Protein AF-A0A2E8YR93-F1 (afdb_monomer_lite)

Sequence (267 aa):
MVFELSHNPTTDDYVQRFQLENKVAQGRLVRLGDTINKILKTRDYPHEVAVLLGEIQVIAGLMAGVLKFKGVLSIQIKGDGAIKMLMVDVTNEGAMRGLAKFDLEKLEELSKKLSIGPQNSVPRFLGNGYFVLTVDQGQGSDPYQGVIELEGATLSECAQKYLSQSAQIDAMLKVAVSKTQGKDGSNWRGGGLMLQKLAPTGLQRMSGEQRELESEDCWRRAIIFLGSCTNEELLDSDLHPHLLLYRLFSEDGVRVFNFSSLFMKCR

Structure (mmCIF, N/CA/C/O backbone):
data_AF-A0A2E8YR93-F1
#
_entry.id   AF-A0A2E8YR93-F1
#
loop_
_atom_site.group_PDB
_atom_site.id
_atom_site.type_symbol
_atom_site.label_atom_id
_atom_site.label_alt_id
_atom_site.label_comp_id
_atom_site.label_asym_id
_atom_site.label_entity_id
_atom_site.label_seq_id
_atom_site.pdbx_PDB_ins_code
_atom_site.Cartn_x
_atom_site.Cartn_y
_atom_site.Cartn_z
_atom_site.occupancy
_atom_site.B_iso_or_equiv
_atom_site.auth_seq_id
_atom_site.auth_comp_id
_atom_site.auth_asym_id
_atom_site.auth_atom_id
_atom_site.pdbx_PDB_model_num
ATOM 1 N N . MET A 1 1 ? 0.908 -13.227 -30.134 1.00 33.22 1 MET A N 1
ATOM 2 C CA . MET A 1 1 ? 1.197 -14.327 -29.192 1.00 33.22 1 MET A CA 1
ATOM 3 C C . MET A 1 1 ? -0.135 -14.699 -28.565 1.00 33.22 1 MET A C 1
ATOM 5 O O . MET A 1 1 ? -0.830 -13.803 -28.106 1.00 33.22 1 MET A O 1
ATOM 9 N N . VAL A 1 2 ? -0.564 -15.947 -28.731 1.00 29.66 2 VAL A N 1
ATOM 10 C CA . VAL A 1 2 ? -1.916 -16.423 -28.402 1.00 29.66 2 VAL A CA 1
ATOM 11 C C . VAL A 1 2 ? -2.047 -16.510 -26.879 1.00 29.66 2 VAL A C 1
ATOM 13 O O . VAL A 1 2 ? -1.218 -17.144 -26.236 1.00 29.66 2 VAL A O 1
ATOM 16 N N . PHE A 1 3 ? -3.041 -15.829 -26.305 1.00 37.25 3 PHE A N 1
ATOM 17 C CA . PHE A 1 3 ? -3.363 -15.921 -24.881 1.00 37.25 3 PHE A CA 1
ATOM 18 C C . PHE A 1 3 ? -4.073 -17.259 -24.621 1.00 37.25 3 PHE A C 1
ATOM 20 O O . PHE A 1 3 ? -5.276 -17.370 -24.841 1.00 37.25 3 PHE A O 1
ATOM 27 N N . GLU A 1 4 ? -3.347 -18.282 -24.167 1.00 30.41 4 GLU A N 1
ATOM 28 C CA . GLU A 1 4 ? -3.969 -19.452 -23.536 1.00 30.41 4 GLU A CA 1
ATOM 29 C C . GLU A 1 4 ? -4.446 -19.058 -22.131 1.00 30.41 4 GLU A C 1
ATOM 31 O O . GLU A 1 4 ? -3.671 -18.932 -21.185 1.00 30.41 4 GLU A O 1
ATOM 36 N N . LEU A 1 5 ? -5.751 -18.817 -22.005 1.00 41.38 5 LEU A N 1
ATOM 37 C CA . LEU A 1 5 ? -6.445 -18.622 -20.733 1.00 41.38 5 LEU A CA 1
ATOM 38 C C . LEU A 1 5 ? -6.684 -19.992 -20.076 1.00 41.38 5 LEU A C 1
ATOM 40 O O . LEU A 1 5 ? -7.795 -20.512 -20.102 1.00 41.38 5 LEU A O 1
ATOM 44 N N . SER A 1 6 ? -5.641 -20.610 -19.516 1.00 33.00 6 SER A N 1
ATOM 45 C CA . SER A 1 6 ? -5.743 -21.920 -18.854 1.00 33.00 6 SER A CA 1
ATOM 46 C C . SER A 1 6 ? -5.407 -21.866 -17.361 1.00 33.00 6 SER A C 1
ATOM 48 O O . SER A 1 6 ? -4.408 -22.427 -16.921 1.00 33.00 6 SER A O 1
ATOM 50 N N . HIS A 1 7 ? -6.248 -21.202 -16.574 1.00 36.59 7 HIS A N 1
ATOM 51 C CA . HIS A 1 7 ? -6.586 -21.541 -15.182 1.00 36.59 7 HIS A CA 1
ATOM 52 C C . HIS A 1 7 ? -7.499 -20.438 -14.672 1.00 36.59 7 HIS A C 1
ATOM 54 O O . HIS A 1 7 ? -7.162 -19.273 -14.838 1.00 36.59 7 HIS A O 1
ATOM 60 N N . ASN A 1 8 ? -8.634 -20.791 -14.071 1.00 43.41 8 ASN A N 1
ATOM 61 C CA . ASN A 1 8 ? -9.512 -19.836 -13.401 1.00 43.41 8 ASN A CA 1
ATOM 62 C C . ASN A 1 8 ? -8.715 -19.198 -12.245 1.00 43.41 8 ASN A C 1
ATOM 64 O O . ASN A 1 8 ? -8.502 -19.885 -11.240 1.00 43.41 8 ASN A O 1
ATOM 68 N N . PRO A 1 9 ? -8.182 -17.968 -12.374 1.00 47.66 9 PRO A N 1
ATOM 69 C CA . PRO A 1 9 ? -7.426 -17.379 -11.291 1.00 47.66 9 PRO A CA 1
ATOM 70 C C . PRO A 1 9 ? -8.438 -16.919 -10.248 1.00 47.66 9 PRO A C 1
ATOM 72 O O . PRO A 1 9 ? -9.513 -16.420 -10.580 1.00 47.66 9 PRO A O 1
ATOM 75 N N . THR A 1 10 ? -8.098 -17.072 -8.976 1.00 56.31 10 THR A N 1
ATOM 76 C CA . THR A 1 10 ? -8.741 -16.302 -7.914 1.00 56.31 10 THR A CA 1
ATOM 77 C C . THR A 1 10 ? -8.817 -14.838 -8.361 1.00 56.31 10 THR A C 1
ATOM 79 O O . THR A 1 10 ? -7.786 -14.213 -8.609 1.00 56.31 10 THR A O 1
ATOM 82 N N . THR A 1 11 ? -10.031 -14.302 -8.517 1.00 73.94 11 THR A N 1
ATOM 83 C CA . THR A 1 11 ? -10.273 -12.908 -8.942 1.00 73.94 11 THR A CA 1
ATOM 84 C C . THR A 1 11 ? -9.828 -11.892 -7.892 1.00 73.94 11 THR A C 1
ATOM 86 O O . THR A 1 11 ? -9.802 -10.695 -8.161 1.00 73.94 11 THR A O 1
ATOM 89 N N . ASP A 1 12 ? -9.446 -12.380 -6.713 1.00 89.19 12 ASP A N 1
ATOM 90 C CA . ASP A 1 12 ? -9.054 -11.622 -5.539 1.00 89.19 12 ASP A CA 1
ATOM 91 C C . ASP A 1 12 ? -7.951 -12.318 -4.753 1.00 89.19 12 ASP A C 1
ATOM 93 O O . ASP A 1 12 ? -7.596 -13.466 -5.018 1.00 89.19 12 ASP A O 1
ATOM 97 N N . ASP A 1 13 ? -7.449 -11.600 -3.754 1.00 94.75 13 ASP A N 1
ATOM 98 C CA . ASP A 1 13 ? -6.473 -12.060 -2.777 1.00 94.75 13 ASP A CA 1
ATOM 99 C C . ASP A 1 13 ? -5.156 -12.499 -3.429 1.00 94.75 13 ASP A C 1
ATOM 101 O O . ASP A 1 13 ? -4.629 -13.594 -3.214 1.00 94.75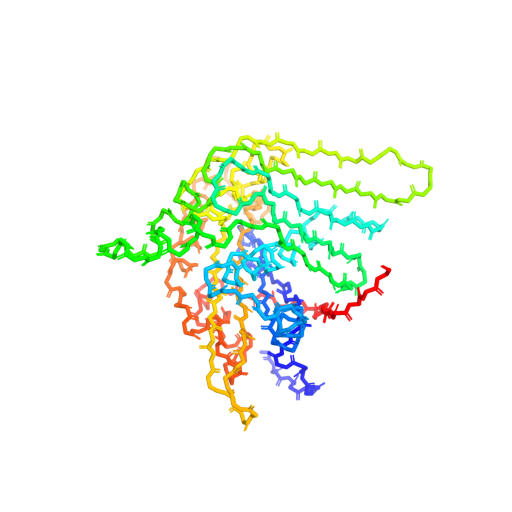 13 ASP A O 1
ATOM 105 N N . TYR A 1 14 ? -4.607 -11.600 -4.248 1.00 94.75 14 TYR A N 1
ATOM 106 C CA . TYR A 1 14 ? -3.359 -11.831 -4.962 1.00 94.75 14 TYR A CA 1
ATOM 107 C C . TYR A 1 14 ? -2.476 -10.587 -5.074 1.00 94.75 14 TYR A C 1
ATOM 109 O O . TYR A 1 14 ? -2.924 -9.442 -4.982 1.00 94.75 14 TYR A O 1
ATOM 117 N N . VAL A 1 15 ? -1.207 -10.845 -5.392 1.00 95.00 15 VAL A N 1
ATOM 118 C CA . VAL A 1 15 ? -0.253 -9.893 -5.966 1.00 95.00 15 VAL A CA 1
ATOM 119 C C . VAL A 1 15 ? 0.104 -10.347 -7.384 1.00 95.00 15 VAL A C 1
ATOM 121 O O . VAL A 1 15 ? 0.658 -11.428 -7.581 1.00 95.00 15 VAL A O 1
ATOM 124 N N . GLN A 1 16 ? -0.168 -9.506 -8.376 1.00 95.12 16 GLN A N 1
ATOM 125 C CA . GLN A 1 16 ? 0.191 -9.691 -9.778 1.00 95.12 16 GLN A CA 1
ATOM 126 C C . GLN A 1 16 ? 1.390 -8.802 -10.104 1.00 95.12 16 GLN A C 1
ATOM 128 O O . GLN A 1 16 ? 1.283 -7.575 -10.149 1.00 95.12 16 GLN A O 1
ATOM 133 N N . ARG A 1 17 ? 2.548 -9.416 -10.350 1.00 95.50 17 ARG A N 1
ATOM 134 C CA . ARG A 1 17 ? 3.742 -8.696 -10.813 1.00 95.50 17 ARG A CA 1
ATOM 135 C C . ARG A 1 17 ? 3.657 -8.446 -12.311 1.00 95.50 17 ARG A C 1
ATOM 137 O O . ARG A 1 17 ? 3.223 -9.323 -13.058 1.00 95.50 17 ARG A O 1
ATOM 144 N N . PHE A 1 18 ? 4.125 -7.291 -12.754 1.00 95.69 18 PHE A N 1
ATOM 145 C CA . PHE A 1 18 ? 4.265 -6.987 -14.171 1.00 95.69 18 PHE A CA 1
ATOM 146 C C . PHE A 1 18 ? 5.481 -6.100 -14.429 1.00 95.69 18 PHE A C 1
ATOM 148 O O . PHE A 1 18 ? 6.070 -5.538 -13.506 1.00 95.69 18 PHE A O 1
ATOM 155 N N . GLN A 1 19 ? 5.874 -5.987 -15.689 1.00 95.19 19 GLN A N 1
ATOM 156 C CA . GLN A 1 19 ? 6.960 -5.126 -16.131 1.00 95.19 19 GLN A CA 1
ATOM 157 C C . GLN A 1 19 ? 6.598 -4.490 -17.471 1.00 95.19 19 GLN A C 1
ATOM 159 O O . GLN A 1 19 ? 6.008 -5.152 -18.324 1.00 95.19 19 GLN A O 1
ATOM 164 N N . LEU A 1 20 ? 6.958 -3.219 -17.647 1.00 93.88 20 LEU A N 1
ATOM 165 C CA . LEU A 1 20 ? 6.804 -2.529 -18.925 1.00 93.88 20 LEU A CA 1
ATOM 166 C C . LEU A 1 20 ? 7.892 -2.997 -19.902 1.00 93.88 20 LEU A C 1
ATOM 168 O O . LEU A 1 20 ? 9.054 -3.155 -19.511 1.00 93.88 20 LEU A O 1
ATOM 172 N N . GLU A 1 21 ? 7.539 -3.235 -21.166 1.00 91.00 21 GLU A N 1
ATOM 173 C CA . GLU A 1 21 ? 8.484 -3.781 -22.159 1.00 91.00 21 GLU A CA 1
ATOM 174 C C . GLU A 1 21 ? 9.622 -2.798 -22.486 1.00 91.00 21 GLU A C 1
ATOM 176 O O . GLU A 1 21 ? 10.756 -3.221 -22.722 1.00 91.00 21 GLU A O 1
ATOM 181 N N . ASN A 1 22 ? 9.374 -1.489 -22.369 1.00 87.38 22 ASN A N 1
ATOM 182 C CA . ASN A 1 22 ? 10.402 -0.442 -22.445 1.00 87.38 22 ASN A CA 1
ATOM 183 C C . ASN A 1 22 ? 11.437 -0.491 -21.289 1.00 87.38 22 ASN A C 1
ATOM 185 O O . ASN A 1 22 ? 12.444 0.214 -21.327 1.00 87.38 22 ASN A O 1
ATOM 189 N N . LYS A 1 23 ? 11.219 -1.344 -20.274 1.00 87.69 23 LYS A N 1
ATOM 190 C CA . LYS A 1 23 ? 12.055 -1.533 -19.073 1.00 87.69 23 LYS A CA 1
ATOM 191 C C . LYS A 1 23 ? 12.256 -0.276 -18.225 1.00 87.69 23 LYS A C 1
ATOM 193 O O . LYS A 1 23 ? 13.192 -0.241 -17.431 1.00 87.69 23 LYS A O 1
ATOM 198 N N . VAL A 1 24 ? 11.378 0.719 -18.348 1.00 90.69 24 VAL A N 1
ATOM 199 C CA . VAL A 1 24 ? 11.436 1.928 -17.516 1.00 90.69 24 VAL A CA 1
ATOM 200 C C . VAL A 1 24 ? 10.901 1.681 -16.107 1.00 90.69 24 VAL A C 1
ATOM 202 O O . VAL A 1 24 ? 11.348 2.302 -15.146 1.00 90.69 24 VAL A O 1
ATOM 205 N N . ALA A 1 25 ? 9.953 0.751 -15.972 1.00 93.75 25 ALA A N 1
ATOM 206 C CA . ALA A 1 25 ? 9.322 0.443 -14.701 1.00 93.75 25 ALA A CA 1
ATOM 207 C C . ALA A 1 25 ? 8.941 -1.034 -14.584 1.00 93.75 25 ALA A C 1
ATOM 209 O O . ALA A 1 25 ? 8.592 -1.707 -15.560 1.00 93.75 25 ALA A O 1
ATOM 210 N N . GLN A 1 26 ? 8.945 -1.513 -13.345 1.00 94.94 26 GLN A N 1
ATOM 211 C CA . GLN A 1 26 ? 8.238 -2.723 -12.944 1.00 94.94 26 GLN A CA 1
ATOM 212 C C . GLN A 1 26 ? 7.083 -2.347 -12.026 1.00 94.94 26 GLN A C 1
ATOM 214 O O . GLN A 1 26 ? 7.159 -1.356 -11.305 1.00 94.94 26 GLN A O 1
ATOM 219 N N . GLY A 1 27 ? 6.026 -3.144 -12.015 1.00 95.62 27 GLY A N 1
ATOM 220 C CA . GLY A 1 27 ? 4.847 -2.842 -11.227 1.00 95.62 27 GLY A CA 1
ATOM 221 C C . GLY A 1 27 ? 4.230 -4.046 -10.542 1.00 95.62 27 GLY A C 1
ATOM 222 O O . GLY A 1 27 ? 4.597 -5.206 -10.764 1.00 95.62 27 GLY A O 1
ATOM 223 N N . ARG A 1 28 ? 3.308 -3.742 -9.632 1.00 96.12 28 ARG A N 1
ATOM 224 C CA . ARG A 1 28 ? 2.548 -4.723 -8.857 1.00 96.12 28 ARG A CA 1
ATOM 225 C C . ARG A 1 28 ? 1.106 -4.261 -8.753 1.00 96.12 28 ARG A C 1
ATOM 227 O O . ARG A 1 28 ? 0.864 -3.112 -8.402 1.00 96.12 28 ARG A O 1
ATOM 234 N N . LEU A 1 29 ? 0.181 -5.164 -9.045 1.00 96.81 29 LEU A N 1
ATOM 235 C CA . LEU A 1 29 ? -1.248 -4.999 -8.814 1.00 96.81 29 LEU A CA 1
ATOM 236 C C . LEU A 1 29 ? -1.654 -5.925 -7.668 1.00 96.81 29 LEU A C 1
ATOM 238 O O . LEU A 1 29 ? -1.385 -7.122 -7.720 1.00 96.81 29 LEU A O 1
ATOM 242 N N . VAL A 1 30 ? -2.297 -5.376 -6.650 1.00 96.50 30 VAL A N 1
ATOM 243 C CA . VAL A 1 30 ? -2.886 -6.114 -5.537 1.00 96.50 30 VAL A CA 1
ATOM 244 C C . VAL A 1 30 ? -4.391 -5.974 -5.615 1.00 96.50 30 VAL A C 1
ATOM 246 O O . VAL A 1 30 ? -4.897 -4.865 -5.784 1.00 96.50 30 VAL A O 1
ATOM 249 N N . ARG A 1 31 ? -5.097 -7.090 -5.452 1.00 96.00 31 ARG A N 1
ATOM 250 C CA . ARG A 1 31 ? -6.525 -7.084 -5.142 1.00 96.00 31 ARG A CA 1
ATOM 251 C C . ARG A 1 31 ? -6.783 -7.963 -3.939 1.00 96.00 31 ARG A C 1
ATOM 253 O O . ARG A 1 31 ? -6.259 -9.069 -3.859 1.00 96.00 31 ARG A O 1
ATOM 260 N N . LEU A 1 32 ? -7.562 -7.437 -3.008 1.00 96.00 32 LEU A N 1
ATOM 261 C CA . LEU A 1 32 ? -8.001 -8.089 -1.789 1.00 96.00 32 LEU A CA 1
ATOM 262 C C . LEU A 1 32 ? -9.531 -8.086 -1.768 1.00 96.00 32 LEU A C 1
ATOM 264 O O . LEU A 1 32 ? -10.158 -7.028 -1.866 1.00 96.00 32 LEU A O 1
ATOM 268 N N . GLY A 1 33 ? -10.113 -9.264 -1.582 1.00 94.56 33 GLY A N 1
ATOM 269 C CA . GLY A 1 33 ? -11.546 -9.485 -1.431 1.00 94.56 33 GLY A CA 1
ATOM 270 C C . GLY A 1 33 ? -11.829 -10.151 -0.091 1.00 94.56 33 GLY A C 1
ATOM 271 O O . GLY A 1 33 ? -12.011 -9.485 0.929 1.00 94.56 33 GLY A O 1
ATOM 272 N N . ASP A 1 34 ? -11.831 -11.480 -0.068 1.00 93.12 34 ASP A N 1
ATOM 273 C CA . ASP A 1 34 ? -12.150 -12.260 1.129 1.00 93.12 34 ASP A CA 1
ATOM 274 C C . ASP A 1 34 ? -11.200 -11.980 2.294 1.00 93.12 34 ASP A C 1
ATOM 276 O O . ASP A 1 34 ? -11.636 -11.891 3.445 1.00 93.12 34 ASP A O 1
ATOM 280 N N . THR A 1 35 ? -9.908 -11.827 2.013 1.00 94.75 35 THR A N 1
ATOM 281 C CA . THR A 1 35 ? -8.876 -11.618 3.033 1.00 94.75 35 THR A CA 1
ATOM 282 C C . THR A 1 35 ? -9.086 -10.314 3.791 1.00 94.75 35 THR A C 1
ATOM 284 O O . THR A 1 35 ? -9.196 -10.330 5.021 1.00 94.75 35 THR A O 1
ATOM 287 N N . ILE A 1 36 ? -9.217 -9.196 3.072 1.00 95.25 36 ILE A N 1
ATOM 288 C CA . ILE A 1 36 ? -9.473 -7.887 3.685 1.00 95.25 36 ILE A CA 1
ATOM 289 C C . ILE A 1 36 ? -10.839 -7.867 4.378 1.00 95.25 36 ILE A C 1
ATOM 291 O O . ILE A 1 36 ? -10.954 -7.376 5.501 1.00 95.25 36 ILE A O 1
ATOM 295 N N . ASN A 1 37 ? -11.864 -8.471 3.771 1.00 94.62 37 ASN A N 1
ATOM 296 C CA . ASN A 1 37 ? -13.204 -8.526 4.344 1.00 94.62 37 ASN A CA 1
ATOM 297 C C . ASN A 1 37 ? -13.231 -9.279 5.679 1.00 94.62 37 ASN A C 1
ATOM 299 O O . ASN A 1 37 ? -13.791 -8.772 6.651 1.00 94.62 37 ASN A O 1
ATOM 303 N N . LYS A 1 38 ? -12.578 -10.445 5.767 1.00 93.56 38 LYS A N 1
ATOM 304 C CA . LYS A 1 38 ? -12.472 -11.228 7.011 1.00 93.56 38 LYS A CA 1
ATOM 305 C C . LYS A 1 38 ? -11.729 -10.454 8.099 1.00 93.56 38 LYS A C 1
ATOM 307 O O . LYS A 1 38 ? -12.212 -10.386 9.231 1.00 93.56 38 LYS A O 1
ATOM 312 N N . ILE A 1 39 ? -10.595 -9.829 7.768 1.00 94.00 39 ILE A N 1
ATOM 313 C CA . ILE A 1 39 ? -9.800 -9.045 8.729 1.00 94.00 39 ILE A CA 1
ATOM 314 C C . ILE A 1 39 ? -10.622 -7.873 9.282 1.00 94.00 39 ILE A C 1
ATOM 316 O O . ILE A 1 39 ? -10.682 -7.685 10.498 1.00 94.00 39 ILE A O 1
ATOM 320 N N . LEU A 1 40 ? -11.308 -7.123 8.415 1.00 93.75 40 LEU A N 1
ATOM 321 C CA . LEU A 1 40 ? -12.081 -5.948 8.822 1.00 93.75 40 LEU A CA 1
ATOM 322 C C . LEU A 1 40 ? -13.384 -6.305 9.561 1.00 93.75 40 LEU A C 1
ATOM 324 O O . LEU A 1 40 ? -13.747 -5.611 10.511 1.00 93.75 40 LEU A O 1
ATOM 328 N N . LYS A 1 41 ? -14.067 -7.397 9.182 1.00 90.56 41 LYS A N 1
ATOM 329 C CA . LYS A 1 41 ? -15.307 -7.850 9.844 1.00 90.56 41 LYS A CA 1
ATOM 330 C C . LYS A 1 41 ? -15.072 -8.505 11.206 1.00 90.56 41 LYS A C 1
ATOM 332 O O . LYS A 1 41 ? -15.986 -8.518 12.020 1.00 90.56 41 LYS A O 1
ATOM 337 N N . THR A 1 42 ? -13.862 -8.993 11.498 1.00 87.50 42 THR A N 1
ATOM 338 C CA . THR A 1 42 ? -13.559 -9.679 12.774 1.00 87.50 42 THR A CA 1
ATOM 339 C C . THR A 1 42 ? -13.848 -8.813 14.010 1.00 87.50 42 THR A C 1
ATOM 341 O O . THR A 1 42 ? -14.180 -9.347 15.064 1.00 87.50 42 THR A O 1
ATOM 344 N N . ARG A 1 43 ? -13.723 -7.482 13.906 1.00 85.25 43 ARG A N 1
ATOM 345 C CA . ARG A 1 43 ? -13.964 -6.544 15.021 1.00 85.25 43 ARG A CA 1
ATOM 346 C C . ARG A 1 43 ? -15.007 -5.465 14.724 1.00 85.25 43 ARG A C 1
ATOM 348 O O . ARG A 1 43 ? -15.116 -4.534 15.510 1.00 85.25 43 ARG A O 1
ATOM 355 N N . ASP A 1 44 ? -15.711 -5.587 13.598 1.00 86.44 44 ASP A N 1
ATOM 356 C CA . ASP A 1 44 ? -16.698 -4.617 13.103 1.00 86.44 44 ASP A CA 1
ATOM 357 C C . ASP A 1 44 ? -16.239 -3.153 13.238 1.00 86.44 44 ASP A C 1
ATOM 359 O O . ASP A 1 44 ? -16.812 -2.334 13.955 1.00 86.44 44 ASP A O 1
ATOM 363 N N . TYR A 1 45 ? -15.111 -2.840 12.595 1.00 91.69 45 TYR A N 1
ATOM 364 C CA . TYR A 1 45 ? -14.506 -1.515 12.691 1.00 91.69 45 TYR A CA 1
ATOM 365 C C . TYR A 1 45 ? -15.428 -0.413 12.134 1.00 91.69 45 TYR A C 1
ATOM 367 O O . TYR A 1 45 ? -16.027 -0.603 11.068 1.00 91.69 45 TYR A O 1
ATOM 375 N N . PRO A 1 46 ? -15.464 0.781 12.767 1.00 92.69 46 PRO A N 1
ATOM 376 C CA . PRO A 1 46 ? -16.081 1.958 12.166 1.00 92.69 46 PRO A CA 1
ATOM 377 C C . PRO A 1 46 ? -15.503 2.237 10.777 1.00 92.69 46 PRO A C 1
ATOM 379 O O . PRO A 1 46 ? -14.327 1.961 10.525 1.00 92.69 46 PRO A O 1
ATOM 382 N N . HIS A 1 47 ? -16.317 2.822 9.897 1.00 91.25 47 HIS A N 1
ATOM 383 C CA . HIS A 1 47 ? -15.995 3.004 8.478 1.00 91.25 47 HIS A CA 1
ATOM 384 C C . HIS A 1 47 ? -14.585 3.571 8.238 1.00 91.25 47 HIS A C 1
ATOM 386 O O . HIS A 1 47 ? -13.790 2.951 7.539 1.00 91.25 47 HIS A O 1
ATOM 392 N N . GLU A 1 48 ? -14.242 4.684 8.888 1.00 91.38 48 GLU A N 1
ATOM 393 C CA . GLU A 1 48 ? -12.952 5.367 8.704 1.00 91.38 48 GLU A CA 1
ATOM 394 C C . GLU A 1 48 ? -11.753 4.513 9.141 1.00 91.38 48 GLU A C 1
ATOM 396 O O . GLU A 1 48 ? -10.711 4.488 8.486 1.00 91.38 48 GLU A O 1
ATOM 401 N N . VAL A 1 49 ? -11.910 3.752 10.229 1.00 94.44 49 VAL A N 1
ATOM 402 C CA . VAL A 1 49 ? -10.871 2.836 10.719 1.00 94.44 49 VAL A CA 1
ATOM 403 C C . VAL A 1 49 ? -10.699 1.671 9.751 1.00 94.44 49 VAL A C 1
ATOM 405 O O . VAL A 1 49 ? -9.573 1.266 9.468 1.00 94.44 49 VAL A O 1
ATOM 408 N N . ALA A 1 50 ? -11.807 1.140 9.233 1.00 95.25 50 ALA A N 1
ATOM 409 C CA . ALA A 1 50 ? -11.799 0.026 8.299 1.00 95.25 50 ALA A CA 1
ATOM 410 C C . ALA A 1 50 ? -11.154 0.400 6.955 1.00 95.25 50 ALA A C 1
ATOM 412 O O . ALA A 1 50 ? -10.353 -0.380 6.440 1.00 95.25 50 ALA A O 1
ATOM 413 N N . VAL A 1 51 ? -11.441 1.598 6.431 1.00 94.75 51 VAL A N 1
ATOM 414 C CA . VAL A 1 51 ? -10.803 2.127 5.215 1.00 94.75 51 VAL A CA 1
ATOM 415 C C . VAL A 1 51 ? -9.292 2.221 5.411 1.00 94.75 51 VAL A C 1
ATOM 417 O O . VAL A 1 51 ? -8.551 1.585 4.667 1.00 94.75 51 VAL A O 1
ATOM 420 N N . LEU A 1 52 ? -8.822 2.916 6.453 1.00 95.69 52 LEU A N 1
ATOM 421 C CA . LEU A 1 52 ? -7.385 3.123 6.677 1.00 95.69 52 LEU A CA 1
ATOM 422 C C . LEU A 1 52 ? -6.638 1.819 6.995 1.00 95.69 52 LEU A C 1
ATOM 424 O O . LEU A 1 52 ? -5.537 1.589 6.494 1.00 95.69 52 LEU A O 1
ATOM 428 N N . LEU A 1 53 ? -7.233 0.921 7.788 1.00 97.06 53 LEU A N 1
ATOM 429 C CA . LEU A 1 53 ? -6.654 -0.403 8.032 1.00 97.06 53 LEU A CA 1
ATOM 430 C C . LEU A 1 53 ? -6.617 -1.245 6.748 1.00 97.06 53 LEU A C 1
ATOM 432 O O . LEU A 1 53 ? -5.686 -2.022 6.540 1.00 97.06 53 LEU A O 1
ATOM 436 N N . GLY A 1 54 ? -7.621 -1.111 5.884 1.00 96.94 54 GLY A N 1
ATOM 437 C CA . GLY A 1 54 ? -7.634 -1.728 4.567 1.00 96.94 54 GLY A CA 1
ATOM 438 C C . GLY A 1 54 ? -6.539 -1.183 3.652 1.00 96.94 54 GLY A C 1
ATOM 439 O O . GLY A 1 54 ? -5.860 -1.961 2.986 1.00 96.94 54 GLY A O 1
ATOM 440 N N . GLU A 1 55 ? -6.333 0.137 3.637 1.00 97.25 55 GLU A N 1
ATOM 441 C CA . GLU A 1 55 ? -5.306 0.775 2.810 1.00 97.25 55 GLU A CA 1
ATOM 442 C C . GLU A 1 55 ? -3.917 0.261 3.194 1.00 97.25 55 GLU A C 1
ATOM 444 O O . GLU A 1 55 ? -3.145 -0.131 2.320 1.00 97.25 55 GLU A O 1
ATOM 449 N N . ILE A 1 56 ? -3.624 0.151 4.497 1.00 97.56 56 ILE A N 1
ATOM 450 C CA . ILE A 1 56 ? -2.361 -0.440 4.963 1.00 97.56 56 ILE A CA 1
ATOM 451 C C . ILE A 1 56 ? -2.233 -1.913 4.577 1.00 97.56 56 ILE A C 1
ATOM 453 O O . ILE A 1 56 ? -1.130 -2.344 4.249 1.00 97.56 56 ILE A O 1
ATOM 457 N N . GLN A 1 57 ? -3.319 -2.691 4.554 1.00 97.12 57 GLN A N 1
ATOM 458 C CA . GLN A 1 57 ? -3.263 -4.075 4.065 1.00 97.12 57 GLN A CA 1
ATOM 459 C C . GLN A 1 57 ? -2.852 -4.135 2.592 1.00 97.12 57 GLN A C 1
ATOM 461 O O . GLN A 1 57 ? -1.947 -4.891 2.233 1.00 97.12 57 GLN A O 1
ATOM 466 N N . VAL A 1 58 ? -3.456 -3.301 1.747 1.00 97.75 58 VAL A N 1
ATOM 467 C CA . VAL A 1 58 ? -3.093 -3.223 0.328 1.00 97.75 58 VAL A CA 1
ATOM 468 C C . VAL A 1 58 ? -1.637 -2.769 0.159 1.00 97.75 58 VAL A C 1
ATOM 470 O O . VAL A 1 58 ? -0.883 -3.396 -0.587 1.00 97.75 58 VAL A O 1
ATOM 473 N N . ILE A 1 59 ? -1.214 -1.730 0.888 1.00 97.38 59 ILE A N 1
ATOM 474 C CA . ILE A 1 59 ? 0.167 -1.219 0.870 1.00 97.38 59 ILE A CA 1
ATOM 475 C C . ILE A 1 59 ? 1.155 -2.306 1.307 1.00 97.38 59 ILE A C 1
ATOM 477 O O . ILE A 1 59 ? 2.158 -2.521 0.628 1.00 97.38 59 ILE A O 1
ATOM 481 N N . ALA A 1 60 ? 0.862 -3.047 2.378 1.00 96.44 60 ALA A N 1
ATOM 482 C CA . ALA A 1 60 ? 1.699 -4.153 2.835 1.00 96.44 60 ALA A CA 1
ATOM 483 C C . ALA A 1 60 ? 1.857 -5.227 1.748 1.00 96.44 60 ALA A C 1
ATOM 485 O O . ALA A 1 60 ? 2.975 -5.673 1.492 1.00 96.44 60 ALA A O 1
ATOM 486 N N . GLY A 1 61 ? 0.776 -5.588 1.047 1.00 95.56 61 GLY A N 1
ATOM 487 C CA . GLY A 1 61 ? 0.827 -6.512 -0.091 1.00 95.56 61 GLY A CA 1
ATOM 488 C C . GLY A 1 61 ? 1.703 -6.001 -1.244 1.00 95.56 61 GLY A C 1
ATOM 489 O O . GLY A 1 61 ? 2.505 -6.756 -1.800 1.00 95.56 61 GLY A O 1
ATOM 490 N N . LEU A 1 62 ? 1.608 -4.707 -1.573 1.00 95.69 62 LEU A N 1
ATOM 491 C CA . LEU A 1 62 ? 2.440 -4.075 -2.604 1.00 95.69 62 LEU A CA 1
ATOM 492 C C . LEU A 1 62 ? 3.926 -4.082 -2.210 1.00 95.69 62 LEU A C 1
ATOM 494 O O . LEU A 1 62 ? 4.776 -4.463 -3.021 1.00 95.69 62 LEU A O 1
ATOM 498 N N . MET A 1 63 ? 4.237 -3.713 -0.964 1.00 93.38 63 MET A N 1
ATOM 499 C CA . MET A 1 63 ? 5.606 -3.611 -0.443 1.00 93.38 63 MET A CA 1
ATOM 500 C C . MET A 1 63 ? 6.263 -4.974 -0.214 1.00 93.38 63 MET A C 1
ATOM 502 O O . MET A 1 63 ? 7.466 -5.119 -0.443 1.00 93.38 63 MET A O 1
ATOM 506 N N . ALA A 1 64 ? 5.492 -6.000 0.160 1.00 90.19 64 ALA A N 1
ATOM 507 C CA . ALA A 1 64 ? 6.022 -7.342 0.387 1.00 90.19 64 ALA A CA 1
ATOM 508 C C . ALA A 1 64 ? 6.723 -7.911 -0.852 1.00 90.19 64 ALA A C 1
ATOM 510 O O . ALA A 1 64 ? 7.780 -8.537 -0.759 1.00 90.19 64 ALA A O 1
ATOM 511 N N . GLY A 1 65 ? 6.183 -7.623 -2.038 1.00 77.81 65 GLY A N 1
ATOM 512 C CA . GLY A 1 65 ? 6.800 -8.028 -3.295 1.00 77.81 65 GLY A CA 1
ATOM 513 C C . GLY A 1 65 ? 8.081 -7.261 -3.646 1.00 77.81 65 GLY A C 1
ATOM 514 O O . GLY A 1 65 ? 8.807 -7.708 -4.539 1.00 77.81 65 GLY A O 1
ATOM 515 N N . VAL A 1 66 ? 8.342 -6.106 -3.025 1.00 83.25 66 VAL A N 1
ATOM 516 C CA . VAL A 1 66 ? 9.500 -5.233 -3.299 1.00 83.25 66 VAL A CA 1
ATOM 517 C C . VAL A 1 66 ? 10.717 -5.669 -2.498 1.00 83.25 66 VAL A C 1
ATOM 519 O O . VAL A 1 66 ? 11.782 -5.866 -3.077 1.00 83.25 66 VAL A O 1
ATOM 522 N N . LEU A 1 67 ? 10.547 -5.863 -1.189 1.00 78.06 67 LEU A N 1
ATOM 523 C CA . LEU A 1 67 ? 11.658 -5.979 -0.238 1.00 78.06 67 LEU A CA 1
ATOM 524 C C . LEU A 1 67 ? 12.294 -7.377 -0.147 1.00 78.06 67 LEU A C 1
ATOM 526 O O . LEU A 1 67 ? 13.232 -7.544 0.620 1.00 78.06 67 LEU A O 1
ATOM 530 N N . LYS A 1 68 ? 11.818 -8.364 -0.928 1.00 73.00 68 LYS A N 1
ATOM 531 C CA . LYS A 1 68 ? 12.372 -9.735 -1.041 1.00 73.00 68 LYS A CA 1
ATOM 532 C C . LYS A 1 68 ? 12.921 -10.285 0.290 1.00 73.00 68 LYS A C 1
ATOM 534 O O . LYS A 1 68 ? 14.127 -10.420 0.465 1.00 73.00 68 LYS A O 1
ATOM 539 N N . PHE A 1 69 ? 12.029 -10.643 1.205 1.00 84.12 69 PHE A N 1
ATOM 540 C CA . PHE A 1 69 ? 12.375 -11.154 2.533 1.00 84.12 69 PHE A CA 1
ATOM 541 C C . PHE A 1 69 ? 11.910 -12.605 2.717 1.00 84.12 69 PHE A C 1
ATOM 543 O O . PHE A 1 69 ? 11.060 -13.102 1.973 1.00 84.12 69 PHE A O 1
ATOM 550 N N . LYS A 1 70 ? 12.458 -13.289 3.725 1.00 86.12 70 LYS A N 1
ATOM 551 C CA . LYS A 1 70 ? 12.002 -14.611 4.180 1.00 86.12 70 LYS A CA 1
ATOM 552 C C . LYS A 1 70 ? 11.614 -14.515 5.651 1.00 86.12 70 LYS A C 1
ATOM 554 O O . LYS A 1 70 ? 12.480 -14.619 6.502 1.00 86.12 70 LYS A O 1
ATOM 559 N N . GLY A 1 71 ? 10.340 -14.274 5.941 1.00 91.00 71 GLY A N 1
ATOM 560 C CA . GLY A 1 71 ? 9.870 -14.033 7.303 1.00 91.00 71 GLY A CA 1
ATOM 561 C C . GLY A 1 71 ? 8.604 -13.184 7.330 1.00 91.00 71 GLY A C 1
ATOM 562 O O . GLY A 1 71 ? 7.612 -13.539 6.686 1.00 91.00 71 GLY A O 1
ATOM 563 N N . VAL A 1 72 ? 8.626 -12.077 8.073 1.00 94.12 72 VAL A N 1
ATOM 564 C CA . VAL A 1 72 ? 7.476 -11.187 8.282 1.00 94.12 72 VAL A CA 1
ATOM 565 C C . VAL A 1 72 ? 7.851 -9.741 7.969 1.00 94.12 72 VAL A C 1
ATOM 567 O O . VAL A 1 72 ? 8.834 -9.218 8.486 1.00 94.12 72 VAL A O 1
ATOM 570 N N . LEU A 1 73 ? 7.036 -9.093 7.141 1.00 95.25 73 LEU A N 1
ATOM 571 C CA . LEU A 1 73 ? 7.024 -7.648 6.971 1.00 95.25 73 LEU A CA 1
ATOM 572 C C . LEU A 1 73 ? 5.873 -7.086 7.801 1.00 95.25 73 LEU A C 1
ATOM 574 O O . LEU A 1 73 ? 4.720 -7.465 7.602 1.00 95.25 73 LEU A O 1
ATOM 578 N N . SER A 1 74 ? 6.195 -6.169 8.701 1.00 96.44 74 SER A N 1
ATOM 579 C CA . SER A 1 74 ? 5.250 -5.487 9.578 1.00 96.44 74 SER A CA 1
ATOM 580 C C . SER A 1 74 ? 5.228 -4.005 9.246 1.00 96.44 74 SER A C 1
ATOM 582 O O . SER A 1 74 ? 6.261 -3.345 9.310 1.00 96.44 74 SER A O 1
ATOM 584 N N . ILE A 1 75 ? 4.054 -3.470 8.922 1.00 97.25 75 ILE A N 1
ATOM 585 C CA . ILE A 1 75 ? 3.815 -2.027 8.843 1.00 97.25 75 ILE A CA 1
ATOM 586 C C . ILE A 1 75 ? 3.045 -1.620 10.088 1.00 97.25 75 ILE A C 1
ATOM 588 O O . ILE A 1 75 ? 1.966 -2.146 10.361 1.00 97.25 75 ILE A O 1
ATOM 592 N N . GLN A 1 76 ? 3.585 -0.664 10.831 1.00 97.75 76 GLN A N 1
ATOM 593 C CA . GLN A 1 76 ? 2.949 -0.084 11.999 1.00 97.75 76 GLN A CA 1
ATOM 594 C C . GLN A 1 76 ? 2.919 1.434 11.869 1.00 97.75 76 GLN A C 1
ATOM 596 O O . GLN A 1 76 ? 3.949 2.084 11.734 1.00 97.75 76 GLN A O 1
ATOM 601 N N . ILE A 1 77 ? 1.726 2.001 11.979 1.00 97.38 77 ILE A N 1
ATOM 602 C CA . ILE A 1 77 ? 1.524 3.442 12.074 1.00 97.38 77 ILE A CA 1
ATOM 603 C C . ILE A 1 77 ? 1.063 3.744 13.483 1.00 97.38 77 ILE A C 1
ATOM 605 O O . ILE A 1 77 ? 0.099 3.144 13.962 1.00 97.38 77 ILE A O 1
ATOM 609 N N . LYS A 1 78 ? 1.750 4.665 14.149 1.00 96.75 78 LYS A N 1
ATOM 610 C CA . LYS A 1 78 ? 1.328 5.209 15.440 1.00 96.75 78 LYS A CA 1
ATOM 611 C C . LYS A 1 78 ? 1.097 6.692 15.282 1.00 96.75 78 LYS A C 1
ATOM 613 O O . LYS A 1 78 ? 1.927 7.358 14.674 1.00 96.75 78 LYS A O 1
ATOM 618 N N . GLY A 1 79 ? 0.010 7.176 15.862 1.00 95.25 79 GLY A N 1
ATOM 619 C CA . GLY A 1 79 ? -0.350 8.581 15.819 1.00 95.25 79 GLY A CA 1
ATOM 620 C C . GLY A 1 79 ? -1.023 9.051 17.103 1.00 95.25 79 GLY A C 1
ATOM 621 O O . GLY A 1 79 ? -1.457 8.245 17.936 1.00 95.25 79 GLY A O 1
ATOM 622 N N . ASP A 1 80 ? -1.093 10.364 17.276 1.00 95.12 80 ASP A N 1
ATOM 623 C CA . ASP A 1 80 ? -1.740 11.022 18.411 1.00 95.12 80 ASP A CA 1
ATOM 624 C C . ASP A 1 80 ? -3.223 11.375 18.166 1.00 95.12 80 ASP A C 1
ATOM 626 O O . ASP A 1 80 ? -3.915 11.782 19.106 1.00 95.12 80 ASP A O 1
ATOM 630 N N . GLY A 1 81 ? -3.752 11.109 16.968 1.00 93.50 81 GLY A N 1
ATOM 631 C CA . GLY A 1 81 ? -5.147 11.328 16.569 1.00 93.50 81 GLY A CA 1
ATOM 632 C C . GLY A 1 81 ? -6.173 10.368 17.193 1.00 93.50 81 GLY A C 1
ATOM 633 O O . GLY A 1 81 ? -5.925 9.721 18.214 1.00 93.50 81 G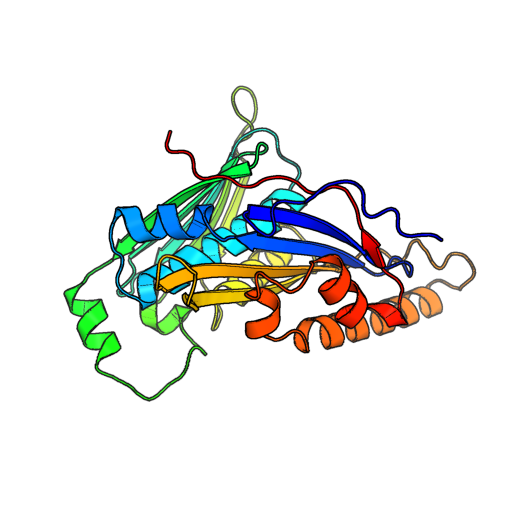LY A O 1
ATOM 634 N N . ALA A 1 82 ? -7.371 10.286 16.603 1.00 94.56 82 ALA A N 1
ATOM 635 C CA . ALA A 1 82 ? -8.428 9.368 17.050 1.00 94.56 82 ALA A CA 1
ATOM 636 C C . ALA A 1 82 ? -8.070 7.897 16.785 1.00 94.56 82 ALA A C 1
ATOM 638 O O . ALA A 1 82 ? -8.397 7.019 17.580 1.00 94.56 82 ALA A O 1
ATOM 639 N N . ILE A 1 83 ? -7.342 7.625 15.702 1.00 95.56 83 ILE A N 1
ATOM 640 C CA . ILE A 1 83 ? -6.751 6.321 15.417 1.00 95.56 83 ILE A CA 1
ATOM 641 C C . ILE A 1 83 ? -5.331 6.331 15.976 1.00 95.56 83 ILE A C 1
ATOM 643 O O . ILE A 1 83 ? -4.441 6.993 15.456 1.00 95.56 83 ILE A O 1
ATOM 647 N N . LYS A 1 84 ? -5.124 5.592 17.066 1.00 96.31 84 LYS A N 1
ATOM 648 C CA . LYS A 1 84 ? -3.854 5.561 17.804 1.00 96.31 84 LYS A CA 1
ATOM 649 C C . LYS A 1 84 ? -2.822 4.651 17.164 1.00 96.31 84 LYS A C 1
ATOM 651 O O . LYS A 1 84 ? -1.621 4.883 17.289 1.00 96.31 84 LYS A O 1
ATOM 656 N N . MET A 1 85 ? -3.283 3.568 16.545 1.00 97.31 85 MET A N 1
ATOM 657 C CA . MET A 1 85 ? -2.401 2.586 15.937 1.00 97.31 85 MET A CA 1
ATOM 658 C C . MET A 1 85 ? -3.098 1.841 14.809 1.00 97.31 85 MET A C 1
ATOM 660 O O . MET A 1 85 ? -4.210 1.352 14.995 1.00 97.31 85 MET A O 1
ATOM 664 N N . LEU A 1 86 ? -2.389 1.669 13.700 1.00 97.75 86 LEU A N 1
ATOM 665 C CA . LEU A 1 86 ? -2.674 0.676 12.670 1.00 97.75 86 LEU A CA 1
ATOM 666 C C . LEU A 1 86 ? -1.476 -0.264 12.589 1.00 97.75 86 LEU A C 1
ATOM 668 O O . LEU A 1 86 ? -0.333 0.184 12.649 1.00 97.75 86 LEU A O 1
ATOM 672 N N . MET A 1 87 ? -1.721 -1.562 12.476 1.00 97.44 87 MET A N 1
ATOM 673 C CA . MET A 1 87 ? -0.673 -2.559 12.313 1.00 97.44 87 MET A CA 1
ATOM 674 C C . MET A 1 87 ? -1.130 -3.625 11.331 1.00 97.44 87 MET A C 1
ATOM 676 O O . MET A 1 87 ? -2.232 -4.154 11.469 1.00 97.44 87 MET A O 1
ATOM 680 N N . VAL A 1 88 ? -0.273 -3.952 10.371 1.00 97.56 88 VAL A N 1
ATOM 681 C CA . VAL A 1 88 ? -0.467 -5.054 9.432 1.00 97.56 88 VAL A CA 1
ATOM 682 C C . VAL A 1 88 ? 0.816 -5.851 9.338 1.00 97.56 88 VAL A C 1
ATOM 684 O O . VAL A 1 88 ? 1.883 -5.276 9.143 1.00 97.56 88 VAL A O 1
ATOM 687 N N . ASP A 1 89 ? 0.680 -7.170 9.400 1.00 96.81 89 ASP A N 1
ATOM 688 C CA . ASP A 1 89 ? 1.770 -8.089 9.103 1.00 96.81 89 ASP A CA 1
ATOM 689 C C . ASP A 1 89 ? 1.446 -8.869 7.836 1.00 96.81 89 ASP A C 1
ATOM 691 O O . ASP A 1 89 ? 0.316 -9.333 7.657 1.00 96.81 89 ASP A O 1
ATOM 695 N N . VAL A 1 90 ? 2.454 -9.059 6.992 1.00 95.94 90 VAL A N 1
ATOM 696 C CA . VAL A 1 90 ? 2.406 -9.927 5.820 1.00 95.94 90 VAL A CA 1
ATOM 697 C C . VAL A 1 90 ? 3.647 -10.810 5.791 1.00 95.94 90 VAL A C 1
ATOM 699 O O . VAL A 1 90 ? 4.781 -10.352 5.917 1.00 95.94 90 VAL A O 1
ATOM 702 N N . THR A 1 91 ? 3.433 -12.111 5.658 1.00 94.69 91 THR A N 1
ATOM 703 C CA . THR A 1 91 ? 4.530 -13.080 5.548 1.00 94.69 91 THR A CA 1
ATOM 704 C C . THR A 1 91 ? 4.975 -13.226 4.098 1.00 94.69 91 THR A C 1
ATOM 706 O O . THR A 1 91 ? 4.228 -12.907 3.173 1.00 94.69 91 THR A O 1
ATOM 709 N N . ASN A 1 92 ? 6.159 -13.793 3.874 1.00 90.50 92 ASN A N 1
ATOM 710 C CA . ASN A 1 92 ? 6.621 -14.125 2.521 1.00 90.50 92 ASN A CA 1
ATOM 711 C C . ASN A 1 92 ? 5.725 -15.155 1.795 1.00 90.50 92 ASN A C 1
ATOM 713 O O . ASN A 1 92 ? 5.815 -15.281 0.577 1.00 90.50 92 ASN A O 1
ATOM 717 N N . GLU A 1 93 ? 4.884 -15.895 2.526 1.00 91.50 93 GLU A N 1
ATOM 718 C CA . GLU A 1 93 ? 3.894 -16.835 1.976 1.00 91.50 93 GLU A CA 1
ATOM 719 C C . GLU A 1 93 ? 2.563 -16.158 1.618 1.00 91.50 93 GLU A C 1
ATOM 721 O O . GLU A 1 93 ? 1.693 -16.800 1.041 1.00 91.50 93 GLU A O 1
ATOM 726 N N . GLY A 1 94 ? 2.387 -14.879 1.968 1.00 92.62 94 GLY A N 1
ATOM 727 C CA . GLY A 1 94 ? 1.152 -14.131 1.730 1.00 92.62 94 GLY A CA 1
ATOM 728 C C . GLY A 1 94 ? 0.138 -14.182 2.871 1.00 92.62 94 GLY A C 1
ATOM 729 O O . GLY A 1 94 ? -0.925 -13.579 2.762 1.00 92.62 94 GLY A O 1
ATOM 730 N N . ALA A 1 95 ? 0.456 -14.841 3.991 1.00 95.50 95 ALA A N 1
ATOM 731 C CA . ALA A 1 95 ? -0.384 -14.776 5.184 1.00 95.50 95 ALA A CA 1
ATOM 732 C C . ALA A 1 95 ? -0.423 -13.343 5.741 1.00 95.50 95 ALA A C 1
ATOM 734 O O . ALA A 1 95 ? 0.636 -12.782 6.034 1.00 95.50 95 ALA A O 1
ATOM 735 N N . MET A 1 96 ? -1.623 -12.789 5.908 1.00 95.88 96 MET A N 1
ATOM 736 C CA . MET A 1 96 ? -1.881 -11.421 6.347 1.00 95.88 96 MET A CA 1
ATOM 737 C C . MET A 1 96 ? -2.708 -11.371 7.632 1.00 95.88 96 MET A C 1
ATOM 739 O O . MET A 1 96 ? -3.622 -12.176 7.843 1.00 95.88 96 MET A O 1
ATOM 743 N N . ARG A 1 97 ? -2.428 -10.365 8.463 1.00 95.50 97 ARG A N 1
ATOM 744 C CA . ARG A 1 97 ? -3.282 -9.954 9.586 1.00 95.50 97 ARG A CA 1
ATOM 745 C C . ARG A 1 97 ? -3.232 -8.445 9.773 1.00 95.50 97 ARG A C 1
ATOM 747 O O . ARG A 1 97 ? -2.232 -7.818 9.440 1.00 95.50 97 ARG A O 1
ATOM 754 N N . GLY A 1 98 ? -4.290 -7.886 10.349 1.00 95.38 98 GLY A N 1
ATOM 755 C CA . GLY A 1 98 ? -4.395 -6.460 10.629 1.00 95.38 98 GLY A CA 1
ATOM 756 C C . GLY A 1 98 ? -5.063 -6.188 11.970 1.00 95.38 98 GLY A C 1
ATOM 757 O O . GLY A 1 98 ? -5.946 -6.931 12.398 1.00 95.38 98 GLY A O 1
ATOM 758 N N . LEU A 1 99 ? -4.634 -5.118 12.632 1.00 95.75 99 LEU A N 1
ATOM 759 C CA . LEU A 1 99 ? -5.209 -4.625 13.875 1.00 95.75 99 LEU A CA 1
ATOM 760 C C . LEU A 1 99 ? -5.185 -3.097 13.884 1.00 95.75 99 LEU A C 1
ATOM 762 O O . LEU A 1 99 ? -4.166 -2.479 13.585 1.00 95.75 99 LEU A O 1
ATOM 766 N N . ALA A 1 100 ? -6.283 -2.500 14.336 1.00 96.75 100 ALA A N 1
ATOM 767 C CA . ALA A 1 100 ? -6.349 -1.088 14.687 1.00 96.75 100 ALA A CA 1
ATOM 768 C C . ALA A 1 100 ? -6.657 -0.881 16.179 1.00 96.75 100 ALA A C 1
ATOM 770 O O . ALA A 1 100 ? -7.423 -1.647 16.777 1.00 96.75 100 ALA A O 1
ATOM 771 N N . LYS A 1 101 ? -6.088 0.182 16.759 1.00 96.50 101 LYS A N 1
ATOM 772 C CA . LYS A 1 101 ? -6.474 0.766 18.053 1.00 96.50 101 LYS A CA 1
ATOM 773 C C . LYS A 1 101 ? -6.948 2.196 17.822 1.00 96.50 101 LYS A C 1
ATOM 775 O O . LYS A 1 101 ? -6.246 2.977 17.183 1.00 96.50 101 LYS A O 1
ATOM 780 N N . PHE A 1 102 ? -8.107 2.541 18.364 1.00 95.75 102 PHE A N 1
ATOM 781 C CA . PHE A 1 102 ? -8.739 3.840 18.167 1.00 95.75 102 PHE A CA 1
ATOM 782 C C . PHE A 1 102 ? -9.568 4.237 19.393 1.00 95.75 102 PHE A C 1
ATOM 784 O O . PHE A 1 102 ? -9.888 3.397 20.233 1.00 95.75 102 PHE A O 1
ATOM 791 N N . ASP A 1 103 ? -9.876 5.525 19.480 1.00 94.94 103 ASP A N 1
ATOM 792 C CA . ASP A 1 103 ? -10.743 6.153 20.474 1.00 94.94 103 ASP A CA 1
ATOM 793 C C . ASP A 1 103 ? -12.095 6.452 19.809 1.00 94.94 103 ASP A C 1
ATOM 795 O O . ASP A 1 103 ? -12.167 7.265 18.883 1.00 94.94 103 ASP A O 1
ATOM 799 N N . LEU A 1 104 ? -13.144 5.734 20.223 1.00 92.25 104 LEU A N 1
ATOM 800 C CA . LEU A 1 104 ? -14.455 5.788 19.573 1.00 92.25 104 LEU A CA 1
ATOM 801 C C . LEU A 1 104 ? -15.114 7.167 19.724 1.00 92.25 104 LEU A C 1
ATOM 803 O O . LEU A 1 104 ? -15.646 7.688 18.748 1.00 92.25 104 LEU A O 1
ATOM 807 N N . GLU A 1 105 ? -15.023 7.785 20.902 1.00 90.94 105 GLU A N 1
ATOM 808 C CA . GLU A 1 105 ? -15.658 9.080 21.177 1.00 90.94 105 GLU A CA 1
ATOM 809 C C . GLU A 1 105 ? -15.053 10.182 20.300 1.00 90.94 105 GLU A C 1
ATOM 811 O O . GLU A 1 105 ? -15.772 10.926 19.625 1.00 90.94 105 GLU A O 1
ATOM 816 N N . LYS A 1 106 ? -13.716 10.233 20.224 1.00 89.69 106 LYS A N 1
ATOM 817 C CA . LYS A 1 106 ? -13.013 11.186 19.350 1.00 89.69 106 LYS A CA 1
ATOM 818 C C . LYS A 1 106 ? -13.299 10.932 17.878 1.00 89.69 106 LYS A C 1
ATOM 820 O O . LYS A 1 106 ? -13.431 11.879 17.102 1.00 89.69 106 LYS A O 1
ATOM 825 N N . LEU A 1 107 ? -13.384 9.664 17.477 1.00 89.06 107 LEU A N 1
ATOM 826 C CA . LEU A 1 107 ? -13.680 9.299 16.097 1.00 89.06 107 LEU A CA 1
ATOM 827 C C . LEU A 1 107 ? -15.080 9.769 15.686 1.00 89.06 107 LEU A C 1
ATOM 829 O O . LEU A 1 107 ? -15.241 10.334 14.604 1.00 89.06 107 LEU A O 1
ATOM 833 N N . GLU A 1 108 ? -16.082 9.582 16.543 1.00 87.56 108 GLU A N 1
ATOM 834 C CA . GLU A 1 108 ? -17.445 10.050 16.289 1.00 87.56 108 GLU A CA 1
ATOM 835 C C . GLU A 1 108 ? -17.530 11.578 16.212 1.00 87.56 108 GLU A C 1
ATOM 837 O O . GLU A 1 108 ? -18.220 12.112 15.341 1.00 87.56 108 GLU A O 1
ATOM 842 N N . GLU A 1 109 ? -16.807 12.299 17.074 1.00 85.81 109 GLU A N 1
ATOM 843 C CA . GLU A 1 109 ? -16.751 13.763 17.029 1.00 85.81 109 GLU A CA 1
ATOM 844 C C . GLU A 1 109 ? -16.151 14.267 15.707 1.00 85.81 109 GLU A C 1
ATOM 846 O O . GLU A 1 109 ? -16.699 15.167 15.062 1.00 85.81 109 GLU A O 1
ATOM 851 N N . LEU A 1 110 ? -15.049 13.654 15.265 1.00 83.56 110 LEU A N 1
ATOM 852 C CA . LEU A 1 110 ? -14.411 13.978 13.989 1.00 83.56 110 LEU A CA 1
ATOM 853 C C . LEU A 1 110 ? -15.286 13.605 12.792 1.00 83.56 110 LEU A C 1
ATOM 855 O O . LEU A 1 110 ? -15.254 14.308 11.782 1.00 83.56 110 LEU A O 1
ATOM 859 N N . SER A 1 111 ? -16.066 12.530 12.897 1.00 77.81 111 SER A N 1
ATOM 860 C CA . SER A 1 111 ? -16.952 12.064 11.825 1.00 77.81 111 SER A CA 1
ATOM 861 C C . SER A 1 111 ? -18.172 12.973 11.648 1.00 77.81 111 SER A C 1
ATOM 863 O O . SER A 1 111 ? -18.645 13.148 10.532 1.00 77.81 111 SER A O 1
ATOM 865 N N . LYS A 1 112 ? -18.657 13.620 12.718 1.00 75.81 112 LYS A N 1
ATOM 866 C CA . LYS A 1 112 ? -19.789 14.568 12.658 1.00 75.81 112 LYS A CA 1
ATOM 867 C C . LYS A 1 112 ? -19.433 15.900 11.984 1.00 75.81 112 LYS A C 1
ATOM 869 O O . LYS A 1 112 ? -20.307 16.565 11.432 1.00 75.81 112 LYS A O 1
ATOM 874 N N . LYS A 1 113 ? -18.157 16.296 11.994 1.00 65.81 113 LYS A N 1
ATOM 875 C CA . LYS A 1 113 ? -17.655 17.512 11.330 1.00 65.81 113 LYS A CA 1
ATOM 876 C C . LYS A 1 113 ? -17.465 17.232 9.823 1.00 65.81 113 LYS A C 1
ATOM 878 O O . LYS A 1 113 ? -16.355 16.960 9.363 1.00 65.81 113 LYS A O 1
ATOM 883 N N . LEU A 1 114 ? -18.553 17.214 9.044 1.00 53.47 114 LEU A N 1
ATOM 884 C CA . LEU A 1 114 ? -18.531 16.896 7.604 1.00 53.47 114 LEU A CA 1
ATOM 885 C C . LEU A 1 114 ? -18.351 18.157 6.737 1.00 53.47 114 LEU A C 1
ATOM 887 O O . LEU A 1 114 ? -19.180 19.059 6.817 1.00 53.47 114 LEU A O 1
ATOM 891 N N . SER A 1 115 ? -17.305 18.199 5.896 1.00 47.50 115 SER A N 1
ATOM 892 C CA . SER A 1 115 ? -17.225 19.005 4.646 1.00 47.50 115 SER A CA 1
ATOM 893 C C . SER A 1 115 ? -15.959 18.769 3.798 1.00 47.50 115 SER A C 1
ATOM 895 O O . SER A 1 115 ? -15.800 19.406 2.764 1.00 47.50 115 SER A O 1
ATOM 897 N N . ILE A 1 116 ? -15.040 17.873 4.175 1.00 47.72 116 ILE A N 1
ATOM 898 C CA . ILE A 1 116 ? -13.792 17.663 3.419 1.00 47.72 116 ILE A CA 1
ATOM 899 C C . ILE A 1 116 ? -13.687 16.176 3.079 1.00 47.72 116 ILE A C 1
ATOM 901 O O . ILE A 1 116 ? -13.850 15.343 3.972 1.00 47.72 116 ILE A O 1
ATOM 905 N N . GLY A 1 117 ? -13.513 15.874 1.786 1.00 52.91 117 GLY A N 1
ATOM 906 C CA . GLY A 1 117 ? -13.455 14.521 1.219 1.00 52.91 117 GLY A CA 1
ATOM 907 C C . GLY A 1 117 ? -12.248 13.689 1.691 1.00 52.91 117 GLY A C 1
ATOM 908 O O . GLY A 1 117 ? -11.581 14.068 2.648 1.00 52.91 117 GLY A O 1
ATOM 909 N N . PRO A 1 118 ? -11.922 12.566 1.023 1.00 56.09 118 PRO A N 1
ATOM 910 C CA . PRO A 1 118 ? -10.868 11.628 1.456 1.00 56.09 118 PRO A CA 1
ATOM 911 C C . PRO A 1 118 ? -9.443 12.218 1.447 1.00 56.09 118 PRO A C 1
ATOM 913 O O . PRO A 1 118 ? -8.507 11.610 1.961 1.00 56.09 118 PRO A O 1
ATOM 916 N N . GLN A 1 119 ? -9.279 13.411 0.873 1.00 59.97 119 GLN A N 1
ATOM 917 C CA . GLN A 1 119 ? -8.058 14.209 0.895 1.00 59.97 119 GLN A CA 1
ATOM 918 C C . GLN A 1 119 ? -7.790 14.648 2.351 1.00 59.97 119 GLN A C 1
ATOM 920 O O . GLN A 1 119 ? -8.622 15.344 2.932 1.00 59.97 119 GLN A O 1
ATOM 925 N N . ASN A 1 120 ? -6.641 14.275 2.930 1.00 74.31 120 ASN A N 1
ATOM 926 C CA . ASN A 1 120 ? -6.217 14.544 4.322 1.00 74.31 120 ASN A CA 1
ATOM 927 C C . ASN A 1 120 ? -6.711 13.556 5.398 1.00 74.31 120 ASN A C 1
ATOM 929 O O . ASN A 1 120 ? -6.841 13.931 6.567 1.00 74.31 120 ASN A O 1
ATOM 933 N N . SER A 1 121 ? -6.951 12.290 5.049 1.00 81.38 121 SER A N 1
ATOM 934 C CA . SER A 1 121 ? -7.325 11.253 6.023 1.00 81.38 121 SER A CA 1
ATOM 935 C C . SER A 1 121 ? -6.268 11.049 7.120 1.00 81.38 121 SER A C 1
ATOM 937 O O . SER A 1 121 ? -6.617 10.863 8.287 1.00 81.38 121 SER A O 1
ATOM 939 N N . VAL A 1 122 ? -4.981 11.162 6.775 1.00 87.31 122 VAL A N 1
ATOM 940 C CA . VAL A 1 122 ? -3.863 10.959 7.709 1.00 87.31 122 VAL A CA 1
ATOM 941 C C . VAL A 1 122 ? -3.830 12.009 8.824 1.00 87.31 122 VAL A C 1
ATOM 943 O O . VAL A 1 122 ? -4.075 11.638 9.975 1.00 87.31 122 VAL A O 1
ATOM 946 N N . PRO A 1 123 ? -3.622 13.311 8.546 1.00 90.00 123 PRO A N 1
ATOM 947 C CA . PRO A 1 123 ? -3.560 14.318 9.605 1.00 90.00 123 PRO A CA 1
ATOM 948 C C . PRO A 1 123 ? -4.883 14.431 10.376 1.00 90.00 123 PRO A C 1
ATOM 950 O O . PRO A 1 123 ? -4.883 14.783 11.551 1.00 90.00 123 PRO A O 1
ATOM 953 N N . ARG A 1 124 ? -6.018 14.092 9.748 1.00 88.06 124 ARG A N 1
ATOM 954 C CA . ARG A 1 124 ? -7.335 14.126 10.392 1.00 88.06 124 ARG A CA 1
ATOM 955 C C . ARG A 1 124 ? -7.520 13.023 11.431 1.00 88.06 124 ARG A C 1
ATOM 957 O O . ARG A 1 124 ? -7.971 13.306 12.537 1.00 88.06 124 ARG A O 1
ATOM 964 N N . PHE A 1 125 ? -7.259 11.770 11.063 1.00 91.38 125 PHE A N 1
ATOM 965 C CA . PHE A 1 125 ? -7.596 10.623 11.911 1.00 91.38 125 PHE A CA 1
ATOM 966 C C . PHE A 1 125 ? -6.408 10.092 12.704 1.00 91.38 125 PHE A C 1
ATOM 968 O O . PHE A 1 125 ? -6.593 9.662 13.842 1.00 91.38 125 PHE A O 1
ATOM 975 N N . LEU A 1 126 ? -5.211 10.122 12.123 1.00 93.56 126 LEU A N 1
ATOM 976 C CA . LEU A 1 126 ? -3.983 9.630 12.746 1.00 93.56 126 LEU A CA 1
ATOM 977 C C . LEU A 1 126 ? -3.216 10.757 13.450 1.00 93.56 126 LEU A C 1
ATOM 979 O O . LEU A 1 126 ? -2.537 10.481 14.435 1.00 93.56 126 LEU A O 1
ATOM 983 N N . GLY A 1 127 ? -3.380 12.010 13.017 1.00 92.75 127 GLY A N 1
ATOM 984 C CA . GLY A 1 127 ? -2.654 13.148 13.583 1.00 92.75 127 GLY A CA 1
ATOM 985 C C . GLY A 1 127 ? -1.168 13.090 13.237 1.00 92.75 127 GLY A C 1
ATOM 986 O O . GLY A 1 127 ? -0.802 12.667 12.140 1.00 92.75 127 GLY A O 1
ATOM 987 N N . ASN A 1 128 ? -0.320 13.499 14.177 1.00 93.81 128 ASN A N 1
ATOM 988 C CA . ASN A 1 128 ? 1.129 13.388 14.047 1.00 93.81 128 ASN A CA 1
ATOM 989 C C . ASN A 1 128 ? 1.607 12.041 14.587 1.00 93.81 128 ASN A C 1
ATOM 991 O O . ASN A 1 128 ? 1.028 11.481 15.522 1.00 93.81 128 ASN A O 1
ATOM 995 N N . GLY A 1 129 ? 2.707 11.532 14.042 1.00 95.00 129 GLY A N 1
ATOM 996 C CA . GLY A 1 129 ? 3.303 10.303 14.536 1.00 95.00 129 GLY A CA 1
ATOM 997 C C . GLY A 1 129 ? 4.330 9.718 13.587 1.00 95.00 129 GLY A C 1
ATOM 998 O O . GLY A 1 129 ? 5.055 10.455 12.925 1.00 95.00 129 GLY A O 1
ATOM 999 N N . TYR A 1 130 ? 4.393 8.390 13.524 1.00 96.12 130 TYR A N 1
ATOM 1000 C CA . TYR A 1 130 ? 5.433 7.682 12.784 1.00 96.12 130 TYR A CA 1
ATOM 1001 C C . TYR A 1 130 ? 4.868 6.528 11.963 1.00 96.12 130 TYR A C 1
ATOM 1003 O O . TYR A 1 130 ? 3.984 5.792 12.417 1.00 96.12 130 TYR A O 1
ATOM 1011 N N . PHE A 1 131 ? 5.445 6.346 10.778 1.00 96.69 131 PHE A N 1
ATOM 1012 C CA . PHE A 1 131 ? 5.305 5.154 9.954 1.00 96.69 131 PHE A CA 1
ATOM 1013 C C . PHE A 1 131 ? 6.545 4.283 10.157 1.00 96.69 131 PHE A C 1
ATOM 1015 O O . PHE A 1 131 ? 7.673 4.700 9.889 1.00 96.69 131 PHE A O 1
ATOM 1022 N N . VAL A 1 132 ? 6.331 3.066 10.641 1.00 96.12 132 VAL A N 1
ATOM 1023 C CA . VAL A 1 132 ? 7.373 2.086 10.929 1.00 96.12 132 VAL A CA 1
ATOM 1024 C C . VAL A 1 132 ? 7.169 0.889 10.018 1.00 96.12 132 VAL A C 1
ATOM 1026 O O . VAL A 1 132 ? 6.087 0.304 10.001 1.00 96.12 132 VAL A O 1
ATOM 1029 N N . LEU A 1 133 ? 8.216 0.495 9.302 1.00 95.81 133 LEU A N 1
ATOM 1030 C CA . LEU A 1 133 ? 8.257 -0.780 8.603 1.00 95.81 133 LEU A CA 1
ATOM 1031 C C . LEU A 1 133 ? 9.387 -1.621 9.174 1.00 95.81 133 LEU A C 1
ATOM 1033 O O . LEU A 1 133 ? 10.539 -1.189 9.201 1.00 95.81 133 LEU A O 1
ATOM 1037 N N . THR A 1 134 ? 9.048 -2.835 9.584 1.00 94.69 134 THR A N 1
ATOM 1038 C CA . THR A 1 134 ? 9.988 -3.827 10.097 1.00 94.69 134 THR A CA 1
ATOM 1039 C C . THR A 1 134 ? 9.991 -5.039 9.176 1.00 94.69 134 THR A C 1
ATOM 1041 O O . THR A 1 134 ? 8.935 -5.542 8.803 1.00 94.69 134 THR A O 1
ATOM 1044 N N . VAL A 1 135 ? 11.176 -5.518 8.815 1.00 93.38 135 VAL A N 1
ATOM 1045 C CA . VAL A 1 135 ? 11.388 -6.789 8.124 1.00 93.38 135 VAL A CA 1
ATOM 1046 C C . VAL A 1 135 ? 12.148 -7.705 9.069 1.00 93.38 135 VAL A C 1
ATOM 1048 O O . VAL A 1 135 ? 13.343 -7.525 9.300 1.00 93.38 135 VAL A O 1
ATOM 1051 N N . ASP A 1 136 ? 11.442 -8.692 9.604 1.00 92.19 136 ASP A N 1
ATOM 1052 C CA . ASP A 1 136 ? 12.006 -9.760 10.419 1.00 92.19 136 ASP A CA 1
ATOM 1053 C C . ASP A 1 136 ? 12.221 -10.995 9.535 1.00 92.19 136 ASP A C 1
ATOM 1055 O O . ASP A 1 136 ? 11.266 -11.531 8.965 1.00 92.19 136 ASP A O 1
ATOM 1059 N N . GLN A 1 137 ? 13.476 -11.429 9.386 1.00 87.94 137 GLN A N 1
ATOM 1060 C CA . GLN A 1 137 ? 13.838 -12.600 8.577 1.00 87.94 137 GLN A CA 1
ATOM 1061 C C . GLN A 1 137 ? 13.995 -13.893 9.405 1.00 87.94 137 GLN A C 1
ATOM 1063 O O . GLN A 1 137 ? 14.390 -14.934 8.875 1.00 87.94 137 GLN A O 1
ATOM 1068 N N . GLY A 1 138 ? 13.636 -13.863 10.692 1.00 83.19 138 GLY A N 1
ATOM 1069 C CA . GLY A 1 138 ? 13.711 -15.003 11.598 1.00 83.19 138 GLY A CA 1
ATOM 1070 C C . GLY A 1 138 ? 15.065 -15.156 12.297 1.00 83.19 138 GLY A C 1
ATOM 1071 O O . GLY A 1 138 ? 15.867 -14.228 12.394 1.00 83.19 138 GLY A O 1
ATOM 1072 N N . GLN A 1 139 ? 15.306 -16.349 12.854 1.00 76.44 139 GLN A N 1
ATOM 1073 C CA . GLN A 1 139 ? 16.487 -16.607 13.683 1.00 76.44 139 GLN A CA 1
ATOM 1074 C C . GLN A 1 139 ? 17.790 -16.479 12.882 1.00 76.44 139 GLN A C 1
ATOM 1076 O O . GLN A 1 139 ? 17.953 -17.115 11.843 1.00 76.44 139 GLN A O 1
ATOM 1081 N N . GLY A 1 140 ? 18.739 -15.711 13.423 1.00 73.12 140 GLY A N 1
ATOM 1082 C CA . GLY A 1 140 ? 20.085 -15.548 12.861 1.00 73.12 140 GLY A CA 1
ATOM 1083 C C . GLY A 1 140 ? 20.286 -14.291 12.012 1.00 73.12 140 GLY A C 1
ATOM 1084 O O . GLY A 1 140 ? 21.373 -14.107 11.469 1.00 73.12 140 GLY A O 1
ATOM 1085 N N . SER A 1 141 ? 19.280 -13.422 11.914 1.00 80.06 141 SER A N 1
ATOM 1086 C CA . SER A 1 141 ? 19.373 -12.124 11.239 1.00 80.06 141 SER A CA 1
ATOM 1087 C C . SER A 1 141 ? 18.784 -11.020 12.102 1.00 80.06 141 SER A C 1
ATOM 1089 O O . SER A 1 141 ? 17.689 -11.188 12.640 1.00 80.06 141 SER A O 1
ATOM 1091 N N . ASP A 1 142 ? 19.470 -9.884 12.181 1.00 82.12 142 ASP A N 1
ATOM 1092 C CA . ASP A 1 142 ? 18.911 -8.703 12.829 1.00 82.12 142 ASP A CA 1
ATOM 1093 C C . ASP A 1 142 ? 17.730 -8.162 12.007 1.00 82.12 142 ASP A C 1
ATOM 1095 O O . ASP A 1 142 ? 17.826 -8.071 10.774 1.00 82.12 142 ASP A O 1
ATOM 1099 N N . PRO A 1 143 ? 16.604 -7.810 12.653 1.00 86.62 143 PRO A N 1
ATOM 1100 C CA . PRO A 1 143 ? 15.471 -7.240 11.948 1.00 86.62 143 PRO A CA 1
ATOM 1101 C C . PRO A 1 143 ? 15.860 -5.881 11.365 1.00 86.62 143 PRO A C 1
ATOM 1103 O O . PRO A 1 143 ? 16.421 -5.022 12.047 1.00 86.62 143 PRO A O 1
ATOM 1106 N N . TYR A 1 144 ? 15.518 -5.664 10.099 1.00 88.62 144 TYR A N 1
ATOM 1107 C CA . TYR A 1 144 ? 15.623 -4.344 9.493 1.00 88.62 144 TYR A CA 1
ATOM 1108 C C . TYR A 1 144 ? 14.404 -3.520 9.897 1.00 88.62 144 TYR A C 1
ATOM 1110 O O . TYR A 1 144 ? 13.273 -3.988 9.777 1.00 88.62 144 TYR A O 1
ATOM 1118 N N . GLN A 1 145 ? 14.615 -2.285 10.343 1.00 92.06 145 GLN A N 1
ATOM 1119 C CA . GLN A 1 145 ? 13.532 -1.368 10.674 1.00 92.06 145 GLN A CA 1
ATOM 1120 C C . GLN A 1 145 ? 13.807 0.005 10.069 1.00 92.06 145 GLN A C 1
ATOM 1122 O O . GLN A 1 145 ? 14.824 0.629 10.363 1.00 92.06 145 GLN A O 1
ATOM 1127 N N . GLY A 1 146 ? 12.873 0.482 9.250 1.00 93.00 146 GLY A N 1
ATOM 1128 C CA . GLY A 1 146 ? 12.839 1.866 8.795 1.00 93.00 146 GLY A CA 1
ATOM 1129 C C . GLY A 1 146 ? 11.728 2.626 9.512 1.00 93.00 146 GLY A C 1
ATOM 1130 O O . GLY A 1 146 ? 10.631 2.095 9.702 1.00 93.00 146 GLY A O 1
ATOM 1131 N N . VAL A 1 147 ? 12.009 3.866 9.900 1.00 95.31 147 VAL A N 1
ATOM 1132 C CA . VAL A 1 147 ? 11.058 4.751 10.577 1.00 95.31 147 VAL A CA 1
ATOM 1133 C C . VAL A 1 147 ? 11.091 6.105 9.891 1.00 95.31 147 VAL A C 1
ATOM 1135 O O . VAL A 1 147 ? 12.166 6.667 9.704 1.00 95.31 147 VAL A O 1
ATOM 1138 N N . ILE A 1 148 ? 9.917 6.625 9.550 1.00 95.88 148 ILE A N 1
ATOM 1139 C CA . ILE A 1 148 ? 9.746 7.999 9.078 1.00 95.88 148 ILE A CA 1
ATOM 1140 C C . ILE A 1 148 ? 8.629 8.681 9.862 1.00 95.88 148 ILE A C 1
ATOM 1142 O O . ILE A 1 148 ? 7.775 8.021 10.465 1.00 95.88 148 ILE A O 1
ATOM 1146 N N . GLU A 1 149 ? 8.618 10.005 9.829 1.00 95.25 149 GLU A N 1
ATOM 1147 C CA . GLU A 1 149 ? 7.488 10.785 10.319 1.00 95.25 149 GLU A CA 1
ATOM 1148 C C . GLU A 1 149 ? 6.253 10.544 9.445 1.00 95.25 149 GLU A C 1
ATOM 1150 O O . GLU A 1 149 ? 6.335 10.325 8.232 1.00 95.25 149 GLU A O 1
ATOM 1155 N N . LEU A 1 150 ? 5.087 10.535 10.086 1.00 93.06 150 LEU A N 1
ATOM 1156 C CA . LEU A 1 150 ? 3.811 10.361 9.414 1.00 93.06 150 LEU A CA 1
ATOM 1157 C C . LEU A 1 150 ? 3.415 11.673 8.732 1.00 93.06 150 LEU A C 1
ATOM 1159 O O . LEU A 1 150 ? 2.659 12.474 9.274 1.00 93.06 150 LEU A O 1
ATOM 1163 N N . GLU A 1 151 ? 3.941 11.883 7.532 1.00 88.06 151 GLU A N 1
ATOM 1164 C CA . GLU A 1 151 ? 3.686 13.081 6.746 1.00 88.06 151 GLU A CA 1
ATOM 1165 C C . GLU A 1 151 ? 3.022 12.753 5.406 1.00 88.06 151 GLU A C 1
ATOM 1167 O O . GLU A 1 151 ? 3.509 11.917 4.643 1.00 88.06 151 GLU A O 1
ATOM 1172 N N . GLY A 1 152 ? 1.975 13.493 5.057 1.00 87.94 152 GLY A N 1
ATOM 1173 C CA . GLY A 1 152 ? 1.240 13.335 3.802 1.00 87.94 152 GLY A CA 1
ATOM 1174 C C . GLY A 1 152 ? -0.259 13.475 4.025 1.00 87.94 152 GLY A C 1
ATOM 1175 O O . GLY A 1 152 ? -0.740 13.412 5.156 1.00 87.94 152 GLY A O 1
ATOM 1176 N N . ALA A 1 153 ? -1.008 13.673 2.948 1.00 91.25 153 ALA A N 1
ATOM 1177 C CA . ALA A 1 153 ? -2.462 13.725 3.001 1.00 91.25 153 ALA A CA 1
ATOM 1178 C C . ALA A 1 153 ? -3.078 12.320 3.119 1.00 91.25 153 ALA A C 1
ATOM 1180 O O . ALA A 1 153 ? -4.148 12.161 3.713 1.00 91.25 153 ALA A O 1
ATOM 1181 N N . THR A 1 154 ? -2.406 11.304 2.566 1.00 93.44 154 THR A N 1
ATOM 1182 C CA . THR A 1 154 ? -2.902 9.923 2.459 1.00 93.44 154 THR A CA 1
ATOM 1183 C C . THR A 1 154 ? -1.849 8.894 2.871 1.00 93.44 154 THR A C 1
ATOM 1185 O O . THR A 1 154 ? -0.647 9.151 2.822 1.00 93.44 154 THR A O 1
ATOM 1188 N N . LEU A 1 155 ? -2.288 7.681 3.225 1.00 94.62 155 LEU A N 1
ATOM 1189 C CA . LEU A 1 155 ? -1.378 6.581 3.562 1.00 94.62 155 LEU A CA 1
ATOM 1190 C C . LEU A 1 155 ? -0.507 6.144 2.377 1.00 94.62 155 LEU A C 1
ATOM 1192 O O . LEU A 1 155 ? 0.624 5.698 2.573 1.00 94.62 155 LEU A O 1
ATOM 1196 N N . SER A 1 156 ? -1.014 6.312 1.152 1.00 94.00 156 SER A N 1
ATOM 1197 C CA . SER A 1 156 ? -0.245 6.064 -0.070 1.00 94.00 156 SER A CA 1
ATOM 1198 C C . SER A 1 156 ? 0.949 7.012 -0.181 1.00 94.00 156 SER A C 1
ATOM 1200 O O . SER A 1 156 ? 2.046 6.559 -0.493 1.00 94.00 156 SER A O 1
ATOM 1202 N N . GLU A 1 157 ? 0.772 8.300 0.127 1.00 94.38 157 GLU A N 1
ATOM 1203 C CA . GLU A 1 157 ? 1.870 9.278 0.144 1.00 94.38 157 GLU A CA 1
ATOM 1204 C C . GLU A 1 157 ? 2.895 8.967 1.238 1.00 94.38 157 GLU A C 1
ATOM 1206 O O . GLU A 1 157 ? 4.097 9.010 0.978 1.00 94.38 157 GLU A O 1
ATOM 1211 N N . CYS A 1 158 ? 2.447 8.583 2.438 1.00 94.94 158 CYS A N 1
ATOM 1212 C CA . CYS A 1 158 ? 3.358 8.169 3.507 1.00 94.94 158 CYS A CA 1
ATOM 1213 C C . CYS A 1 158 ? 4.196 6.946 3.088 1.00 94.94 158 CYS A C 1
ATOM 1215 O O . CYS A 1 158 ? 5.409 6.920 3.295 1.00 94.94 158 CYS A O 1
ATOM 1217 N N . ALA A 1 159 ? 3.578 5.955 2.437 1.00 95.06 159 ALA A N 1
ATOM 1218 C CA . ALA A 1 159 ? 4.288 4.787 1.917 1.00 95.06 159 ALA A CA 1
ATOM 1219 C C . ALA A 1 159 ? 5.276 5.147 0.790 1.00 95.06 159 ALA A C 1
ATOM 1221 O O . ALA A 1 159 ? 6.385 4.613 0.755 1.00 95.06 159 ALA A O 1
ATOM 1222 N N . GLN A 1 160 ? 4.916 6.077 -0.103 1.00 94.81 160 GLN A N 1
ATOM 1223 C CA . GLN A 1 160 ? 5.822 6.596 -1.138 1.00 94.81 160 GLN A CA 1
ATOM 1224 C C . GLN A 1 160 ? 7.032 7.314 -0.524 1.00 94.81 160 GLN A C 1
ATOM 1226 O O . GLN A 1 160 ? 8.167 7.068 -0.935 1.00 94.81 160 GLN A O 1
ATOM 1231 N N . LYS A 1 161 ? 6.819 8.152 0.501 1.00 95.00 161 LYS A N 1
ATOM 1232 C CA . LYS A 1 161 ? 7.909 8.796 1.254 1.00 95.00 161 LYS A CA 1
ATOM 1233 C C . LYS A 1 161 ? 8.820 7.777 1.927 1.00 95.00 161 LYS A C 1
ATOM 1235 O O . LYS A 1 161 ? 10.037 7.925 1.877 1.00 95.00 161 LYS A O 1
ATOM 1240 N N . TYR A 1 162 ? 8.256 6.720 2.510 1.00 94.81 162 TYR A N 1
ATOM 1241 C CA . TYR A 1 162 ? 9.059 5.648 3.093 1.00 94.81 162 TYR A CA 1
ATOM 1242 C C . TYR A 1 162 ? 9.943 4.981 2.034 1.00 94.81 162 TYR A C 1
ATOM 1244 O O . TYR A 1 162 ? 11.146 4.815 2.241 1.00 94.81 162 TYR A O 1
ATOM 1252 N N . LEU A 1 163 ? 9.361 4.616 0.887 1.00 93.38 163 LEU A N 1
ATOM 1253 C CA . LEU A 1 163 ? 10.096 3.965 -0.195 1.00 93.38 163 LEU A CA 1
ATOM 1254 C C . LEU A 1 163 ? 11.230 4.852 -0.716 1.00 93.38 163 LEU A C 1
ATOM 1256 O O . LEU A 1 163 ? 12.343 4.354 -0.878 1.00 93.38 163 LEU A O 1
ATOM 1260 N N . SER A 1 164 ? 10.996 6.152 -0.896 1.00 93.12 164 SER A N 1
ATOM 1261 C CA . SER A 1 164 ? 12.027 7.067 -1.390 1.00 93.12 164 SER A CA 1
ATOM 1262 C C . SER A 1 164 ? 13.119 7.358 -0.353 1.00 93.12 164 SER A C 1
ATOM 1264 O O . SER A 1 164 ? 14.299 7.273 -0.685 1.00 93.12 164 SER A O 1
ATOM 1266 N N . GLN A 1 165 ? 12.761 7.647 0.903 1.00 91.88 165 GLN A N 1
ATOM 1267 C CA . GLN A 1 165 ? 13.723 8.060 1.934 1.00 91.88 165 GLN A CA 1
ATOM 1268 C C . GLN A 1 165 ? 14.443 6.887 2.607 1.00 91.88 165 GLN A C 1
ATOM 1270 O O . GLN A 1 165 ? 15.651 6.948 2.818 1.00 91.88 165 GLN A O 1
ATOM 1275 N N . SER A 1 166 ? 13.717 5.822 2.964 1.00 89.00 166 SER A N 1
ATOM 1276 C CA . SER A 1 166 ? 14.276 4.692 3.724 1.00 89.00 166 SER A CA 1
ATOM 1277 C C . SER A 1 166 ? 14.769 3.556 2.832 1.00 89.00 166 SER A C 1
ATOM 1279 O O . SER A 1 166 ? 15.785 2.939 3.147 1.00 89.00 166 SER A O 1
ATOM 1281 N N . ALA A 1 167 ? 14.069 3.271 1.728 1.00 86.81 167 ALA A N 1
ATOM 1282 C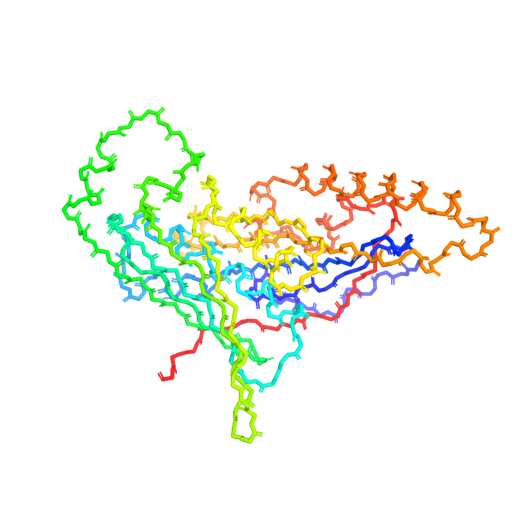 CA . ALA A 1 167 ? 14.423 2.165 0.833 1.00 86.81 167 ALA A CA 1
ATOM 1283 C C . ALA A 1 167 ? 15.191 2.606 -0.427 1.00 86.81 167 ALA A C 1
ATOM 1285 O O . ALA A 1 167 ? 15.716 1.746 -1.130 1.00 86.81 167 ALA A O 1
ATOM 1286 N N . GLN A 1 168 ? 15.270 3.915 -0.709 1.00 91.00 168 GLN A N 1
ATOM 1287 C CA . GLN A 1 168 ? 15.854 4.478 -1.939 1.00 91.00 168 GLN A CA 1
ATOM 1288 C C . GLN A 1 168 ? 15.206 3.922 -3.218 1.00 91.00 168 GLN A C 1
ATOM 1290 O O . GLN A 1 168 ? 15.861 3.662 -4.227 1.00 91.00 168 GLN A O 1
ATOM 1295 N N . ILE A 1 169 ? 13.891 3.717 -3.166 1.00 92.00 169 ILE A N 1
ATOM 1296 C CA . ILE A 1 169 ? 13.083 3.200 -4.264 1.00 92.00 169 ILE A CA 1
ATOM 1297 C C . ILE A 1 169 ? 12.160 4.314 -4.750 1.00 92.00 169 ILE A C 1
ATOM 1299 O O . ILE A 1 169 ? 11.258 4.736 -4.029 1.00 92.00 169 ILE A O 1
ATOM 1303 N N . ASP A 1 170 ? 12.358 4.750 -5.993 1.00 93.94 170 ASP A N 1
ATOM 1304 C CA . ASP A 1 170 ? 11.418 5.636 -6.680 1.00 93.94 170 ASP A CA 1
ATOM 1305 C C . ASP A 1 170 ? 10.196 4.820 -7.119 1.00 93.94 170 ASP A C 1
ATOM 1307 O O . ASP A 1 170 ? 10.272 3.961 -8.010 1.00 93.94 170 ASP A O 1
ATOM 1311 N N . ALA A 1 171 ? 9.085 5.024 -6.415 1.00 95.06 171 ALA A N 1
ATOM 1312 C CA . ALA A 1 171 ? 7.846 4.311 -6.645 1.00 95.06 171 ALA A CA 1
ATOM 1313 C C . ALA A 1 171 ? 6.625 5.200 -6.428 1.00 95.06 171 ALA A C 1
ATOM 1315 O O . ALA A 1 171 ? 6.569 6.008 -5.505 1.00 95.06 171 ALA A O 1
ATOM 1316 N N . MET A 1 172 ? 5.610 4.963 -7.253 1.00 96.12 172 MET A N 1
ATOM 1317 C CA . MET A 1 172 ? 4.303 5.604 -7.172 1.00 96.12 172 MET A CA 1
ATOM 1318 C C . MET A 1 172 ? 3.245 4.556 -6.860 1.00 96.12 172 MET A C 1
ATOM 1320 O O . MET A 1 172 ? 3.274 3.453 -7.408 1.00 96.12 172 MET A O 1
ATOM 1324 N N . LEU A 1 173 ? 2.315 4.904 -5.973 1.00 95.81 173 LEU A N 1
ATOM 1325 C CA . LEU A 1 173 ? 1.267 4.014 -5.479 1.00 95.81 173 LEU A CA 1
ATOM 1326 C C . LEU A 1 173 ? -0.104 4.660 -5.650 1.00 95.81 173 LEU A C 1
ATOM 1328 O O . LEU A 1 173 ? -0.293 5.821 -5.290 1.00 95.81 173 LEU A O 1
ATOM 1332 N N . LYS A 1 174 ? -1.067 3.869 -6.115 1.00 96.38 174 LYS A N 1
ATOM 1333 C CA . LYS A 1 174 ? -2.495 4.164 -6.038 1.00 96.38 174 LYS A CA 1
ATOM 1334 C C . LYS A 1 174 ? -3.173 3.064 -5.238 1.00 96.38 174 LYS A C 1
ATOM 1336 O O . LYS A 1 174 ? -2.959 1.890 -5.523 1.00 96.38 174 LYS A O 1
ATOM 1341 N N . VAL A 1 175 ? -3.973 3.439 -4.250 1.00 96.81 175 VAL A N 1
ATOM 1342 C CA . VAL A 1 175 ? -4.674 2.510 -3.360 1.00 96.81 175 VAL A CA 1
ATOM 1343 C C . VAL A 1 175 ? -6.119 2.964 -3.236 1.00 96.81 175 VAL A C 1
ATOM 1345 O O . VAL A 1 175 ? -6.391 4.159 -3.161 1.00 96.81 175 VAL A O 1
ATOM 1348 N N . ALA A 1 176 ? -7.037 2.006 -3.232 1.00 96.06 176 ALA A N 1
ATOM 1349 C CA . ALA A 1 176 ? -8.449 2.230 -2.988 1.00 96.06 176 ALA A CA 1
ATOM 1350 C C . ALA A 1 176 ? -8.978 1.127 -2.074 1.00 96.06 176 ALA A C 1
ATOM 1352 O O . ALA A 1 176 ? -8.651 -0.048 -2.249 1.00 96.06 176 ALA A O 1
ATOM 1353 N N . VAL A 1 177 ? -9.823 1.504 -1.118 1.00 96.19 177 VAL A N 1
ATOM 1354 C CA . VAL A 1 177 ? -10.565 0.573 -0.267 1.00 96.19 177 VAL A CA 1
ATOM 1355 C C . VAL A 1 177 ? -11.983 1.080 -0.129 1.00 96.19 177 VAL A C 1
ATOM 1357 O O . VAL A 1 177 ? -12.202 2.249 0.177 1.00 96.19 177 VAL A O 1
ATOM 1360 N N . SER A 1 178 ? -12.954 0.204 -0.359 1.00 94.56 178 SER A N 1
ATOM 1361 C CA . SER A 1 178 ? -14.361 0.553 -0.194 1.00 94.56 178 SER A CA 1
ATOM 1362 C C . SER A 1 178 ? -15.215 -0.677 0.078 1.00 94.56 178 SER A C 1
ATOM 1364 O O . SER A 1 178 ? -14.820 -1.817 -0.186 1.00 94.56 178 SER A O 1
ATOM 1366 N N . LYS A 1 179 ? -16.419 -0.436 0.592 1.00 91.94 179 LYS A N 1
ATOM 1367 C CA . LYS A 1 179 ? -17.485 -1.431 0.584 1.00 91.94 179 LYS A CA 1
ATOM 1368 C C . LYS A 1 179 ? -18.081 -1.506 -0.817 1.00 91.94 179 LYS A C 1
ATOM 1370 O O . LYS A 1 179 ? -18.513 -0.506 -1.379 1.00 91.94 179 LYS A O 1
ATOM 1375 N N . THR A 1 180 ? -18.161 -2.714 -1.346 1.00 87.31 180 THR A N 1
ATOM 1376 C CA . THR A 1 180 ? -18.819 -3.009 -2.623 1.00 87.31 180 THR A CA 1
ATOM 1377 C C . THR A 1 180 ? -19.996 -3.942 -2.382 1.00 87.31 180 THR A C 1
ATOM 1379 O O . THR A 1 180 ? -20.042 -4.652 -1.372 1.00 87.31 180 THR A O 1
ATOM 1382 N N . GLN A 1 181 ? -20.976 -3.911 -3.280 1.00 81.69 181 GLN A N 1
ATOM 1383 C CA . GLN A 1 181 ? -22.096 -4.844 -3.234 1.00 81.69 181 GLN A CA 1
ATOM 1384 C C . GLN A 1 181 ? -21.665 -6.158 -3.883 1.00 81.69 181 GLN A C 1
ATOM 1386 O O . GLN A 1 181 ? -21.347 -6.186 -5.068 1.00 81.69 181 GLN A O 1
ATOM 1391 N N . GLY A 1 182 ? -21.629 -7.230 -3.097 1.00 69.38 182 GLY A N 1
ATOM 1392 C CA . GLY A 1 182 ? -21.402 -8.589 -3.575 1.00 69.38 182 GLY A CA 1
ATOM 1393 C C . GLY A 1 182 ? -22.657 -9.452 -3.448 1.00 69.38 182 GLY A C 1
ATOM 1394 O O . GLY A 1 182 ? -23.689 -9.015 -2.937 1.00 69.38 182 GLY A O 1
ATOM 1395 N N . LYS A 1 183 ? -22.548 -10.716 -3.874 1.00 63.31 183 LYS A N 1
ATOM 1396 C CA . LYS A 1 183 ? -23.642 -11.704 -3.791 1.00 63.31 183 LYS A CA 1
ATOM 1397 C C . LYS A 1 183 ? -24.115 -11.953 -2.353 1.00 63.31 183 LYS A C 1
ATOM 1399 O O . LYS A 1 183 ? -25.308 -12.115 -2.132 1.00 63.31 183 LYS A O 1
ATOM 1404 N N . ASP A 1 184 ? -23.195 -11.887 -1.392 1.00 69.69 184 ASP A N 1
ATOM 1405 C CA . ASP A 1 184 ? -23.458 -12.093 0.041 1.00 69.69 184 ASP A CA 1
ATOM 1406 C C . ASP A 1 184 ? -23.653 -10.768 0.809 1.00 69.69 184 ASP A C 1
ATOM 1408 O O . ASP A 1 184 ? -23.472 -10.696 2.026 1.00 69.69 184 ASP A O 1
ATOM 1412 N N . GLY A 1 185 ? -23.987 -9.690 0.090 1.00 80.75 185 GLY A N 1
ATOM 1413 C CA . GLY A 1 185 ? -24.182 -8.350 0.634 1.00 80.75 185 GLY A CA 1
ATOM 1414 C C . GLY A 1 185 ? -22.935 -7.468 0.563 1.00 80.75 185 GLY A C 1
ATOM 1415 O O . GLY A 1 185 ? -22.035 -7.667 -0.255 1.00 80.75 185 GLY A O 1
ATOM 1416 N N . SER A 1 186 ? -22.895 -6.442 1.414 1.00 85.88 186 SER A N 1
ATOM 1417 C CA . SER A 1 186 ? -21.818 -5.454 1.397 1.00 85.88 186 SER A CA 1
ATOM 1418 C C . SER A 1 186 ? -20.525 -6.023 1.994 1.00 85.88 186 SER A C 1
ATOM 1420 O O . SER A 1 186 ? -20.464 -6.380 3.180 1.00 85.88 186 SER A O 1
ATOM 1422 N N . ASN A 1 187 ? -19.484 -6.104 1.164 1.00 91.88 187 ASN A N 1
ATOM 1423 C CA . ASN A 1 187 ? -18.170 -6.629 1.526 1.00 91.88 187 ASN A CA 1
ATOM 1424 C C . ASN A 1 187 ? -17.083 -5.589 1.269 1.00 91.88 187 ASN A C 1
ATOM 1426 O O . ASN A 1 187 ? -17.134 -4.833 0.295 1.00 91.88 187 ASN A O 1
ATOM 1430 N N . TRP A 1 188 ? -16.088 -5.564 2.152 1.00 94.06 188 TRP A N 1
ATOM 1431 C CA . TRP A 1 188 ? -14.906 -4.736 1.953 1.00 94.06 188 TRP A CA 1
ATOM 1432 C C . TRP A 1 188 ? -14.047 -5.305 0.834 1.00 94.06 188 TRP A C 1
ATOM 1434 O O . TRP A 1 188 ? -13.802 -6.509 0.789 1.00 94.06 188 TRP A O 1
ATOM 1444 N N . ARG A 1 189 ? -13.569 -4.423 -0.038 1.00 95.50 189 ARG A N 1
ATOM 1445 C CA . ARG A 1 189 ? -12.595 -4.733 -1.081 1.00 95.50 189 ARG A CA 1
ATOM 1446 C C . ARG A 1 189 ? -11.475 -3.711 -1.040 1.00 95.50 189 ARG A C 1
ATOM 1448 O O . ARG A 1 189 ? -11.703 -2.550 -0.695 1.00 95.50 189 ARG A O 1
ATOM 1455 N N . GLY A 1 190 ? -10.277 -4.157 -1.389 1.00 96.69 190 GLY A N 1
ATOM 1456 C CA . GLY A 1 190 ? -9.090 -3.320 -1.479 1.00 96.69 190 GLY A CA 1
ATOM 1457 C C . GLY A 1 190 ? -8.348 -3.589 -2.776 1.00 96.69 190 GLY A C 1
ATOM 1458 O O . GLY A 1 190 ? -8.147 -4.738 -3.152 1.00 96.69 190 GLY A O 1
ATOM 1459 N N . GLY A 1 191 ? -7.932 -2.533 -3.457 1.00 97.06 191 GLY A N 1
ATOM 1460 C CA . GLY A 1 191 ? -7.177 -2.609 -4.697 1.00 97.06 191 GLY A CA 1
ATOM 1461 C C . GLY A 1 191 ? -6.007 -1.645 -4.648 1.00 97.06 191 GLY A C 1
ATOM 1462 O O . GLY A 1 191 ? -6.118 -0.547 -4.102 1.00 97.06 191 GLY A O 1
ATOM 1463 N N . GLY A 1 192 ? -4.871 -2.049 -5.200 1.00 97.19 192 GLY A N 1
ATOM 1464 C CA . GLY A 1 192 ? -3.693 -1.200 -5.233 1.00 97.19 192 GLY A CA 1
ATOM 1465 C C . GLY A 1 192 ? -2.816 -1.471 -6.433 1.00 97.19 192 GLY A C 1
ATOM 1466 O O . GLY A 1 192 ? -2.624 -2.616 -6.828 1.00 97.19 192 GLY A O 1
ATOM 1467 N N . LEU A 1 193 ? -2.258 -0.413 -7.001 1.00 97.50 193 LEU A N 1
ATOM 1468 C CA . LEU A 1 193 ? -1.346 -0.472 -8.127 1.00 97.50 193 LEU A CA 1
ATOM 1469 C C . LEU A 1 193 ? -0.096 0.330 -7.786 1.00 97.50 193 LEU A C 1
ATOM 1471 O O . LEU A 1 193 ? -0.180 1.472 -7.341 1.00 97.50 193 LEU A O 1
ATOM 1475 N N . MET A 1 194 ? 1.065 -0.278 -7.992 1.00 97.19 194 MET A N 1
ATOM 1476 C CA . MET A 1 194 ? 2.356 0.353 -7.761 1.00 97.19 194 MET A CA 1
ATOM 1477 C C . MET A 1 194 ? 3.224 0.247 -9.002 1.00 97.19 194 MET A C 1
ATOM 1479 O O . MET A 1 194 ? 3.310 -0.825 -9.606 1.00 97.19 194 MET A O 1
ATOM 1483 N N . LEU A 1 195 ? 3.917 1.334 -9.322 1.00 96.94 195 LEU A N 1
ATOM 1484 C CA . LEU A 1 195 ? 5.020 1.366 -10.273 1.00 96.94 195 LEU A CA 1
ATOM 1485 C C . LEU A 1 195 ? 6.310 1.698 -9.537 1.00 96.94 195 LEU A C 1
ATOM 1487 O O . LEU A 1 195 ? 6.320 2.564 -8.673 1.00 96.94 195 LEU A O 1
ATOM 1491 N N . GLN A 1 196 ? 7.386 1.016 -9.899 1.00 95.56 196 GLN A N 1
ATOM 1492 C CA . GLN A 1 196 ? 8.737 1.234 -9.412 1.00 95.56 196 GLN A CA 1
ATOM 1493 C C . GLN A 1 196 ? 9.636 1.514 -10.611 1.00 95.56 196 GLN A C 1
ATOM 1495 O O . GLN A 1 196 ? 9.720 0.682 -11.522 1.00 95.56 196 GLN A O 1
ATOM 1500 N N . LYS A 1 197 ? 10.334 2.647 -10.578 1.00 94.62 197 LYS A N 1
ATOM 1501 C CA . LYS A 1 197 ? 11.288 3.040 -11.611 1.00 94.62 197 LYS A CA 1
ATOM 1502 C C . LYS A 1 197 ? 12.478 2.082 -11.639 1.00 94.62 197 LYS A C 1
ATOM 1504 O O . LYS A 1 197 ? 12.978 1.645 -10.600 1.00 94.62 197 LYS A O 1
ATOM 1509 N N . LEU A 1 198 ? 12.919 1.734 -12.841 1.00 91.44 198 LEU A N 1
ATOM 1510 C CA . LEU A 1 198 ? 14.098 0.912 -13.082 1.00 91.44 198 LEU A CA 1
ATOM 1511 C C . LEU A 1 198 ? 15.233 1.767 -13.640 1.00 91.44 198 LEU A C 1
ATOM 1513 O O . LEU A 1 198 ? 15.011 2.779 -14.299 1.00 91.44 198 LEU A O 1
ATOM 1517 N N . ALA A 1 199 ? 16.467 1.324 -13.404 1.00 84.19 199 ALA A N 1
ATOM 1518 C CA . ALA A 1 199 ? 17.627 1.935 -14.034 1.00 84.19 199 ALA A CA 1
ATOM 1519 C C . ALA A 1 199 ? 17.564 1.752 -15.565 1.00 84.19 199 ALA A C 1
ATOM 1521 O O . ALA A 1 199 ? 17.170 0.672 -16.034 1.00 84.19 199 ALA A O 1
ATOM 1522 N N . PRO A 1 200 ? 18.009 2.750 -16.350 1.00 75.50 200 PRO A N 1
ATOM 1523 C CA . PRO A 1 200 ? 17.927 2.738 -17.806 1.00 75.50 200 PRO A CA 1
ATOM 1524 C C . PRO A 1 200 ? 18.911 1.722 -18.405 1.00 75.50 200 PRO A C 1
ATOM 1526 O O . PRO A 1 200 ? 20.022 2.032 -18.832 1.00 75.50 200 PRO A O 1
ATOM 1529 N N . THR A 1 201 ? 18.502 0.456 -18.424 1.00 66.50 201 THR A N 1
ATOM 1530 C CA . THR A 1 201 ? 19.316 -0.686 -18.876 1.00 66.50 201 THR A CA 1
ATOM 1531 C C . THR A 1 201 ? 18.896 -1.207 -20.255 1.00 66.50 201 THR A C 1
ATOM 1533 O O . THR A 1 201 ? 19.665 -1.917 -20.904 1.00 66.50 201 THR A O 1
ATOM 1536 N N . GLY A 1 202 ? 17.698 -0.844 -20.733 1.00 59.50 202 GLY A N 1
ATOM 1537 C CA . GLY A 1 202 ? 17.117 -1.313 -22.000 1.00 59.50 202 GLY A CA 1
ATOM 1538 C C . GLY A 1 202 ? 17.532 -0.541 -23.259 1.00 59.50 202 GLY A C 1
ATOM 1539 O O . GLY A 1 202 ? 17.341 -1.037 -24.364 1.00 59.50 202 GLY A O 1
ATOM 1540 N N . LEU A 1 203 ? 18.138 0.637 -23.111 1.00 62.97 203 LEU A N 1
ATOM 1541 C CA . LEU A 1 203 ? 18.341 1.613 -24.191 1.00 62.97 203 LEU A CA 1
ATOM 1542 C C . LEU A 1 203 ? 19.810 1.680 -24.652 1.00 62.97 203 LEU A C 1
ATOM 1544 O O . LEU A 1 203 ? 20.387 2.749 -24.852 1.00 62.97 203 LEU A O 1
ATOM 1548 N N . GLN A 1 204 ? 20.442 0.511 -24.792 1.00 62.34 204 GLN A N 1
ATOM 1549 C CA . GLN A 1 204 ? 21.897 0.375 -24.970 1.00 62.34 204 GLN A CA 1
ATOM 1550 C C . GLN A 1 204 ? 22.457 1.031 -26.245 1.00 62.34 204 GLN A C 1
ATOM 1552 O O . GLN A 1 204 ? 23.654 1.292 -26.310 1.00 62.34 204 GLN A O 1
ATOM 1557 N N . ARG A 1 205 ? 21.608 1.313 -27.242 1.00 68.00 205 ARG A N 1
ATOM 1558 C CA . ARG A 1 205 ? 22.001 1.909 -28.531 1.00 68.00 205 ARG A CA 1
ATOM 1559 C C . ARG A 1 205 ? 22.100 3.441 -28.518 1.00 68.00 205 ARG A C 1
ATOM 1561 O O . ARG A 1 205 ? 22.526 4.007 -29.516 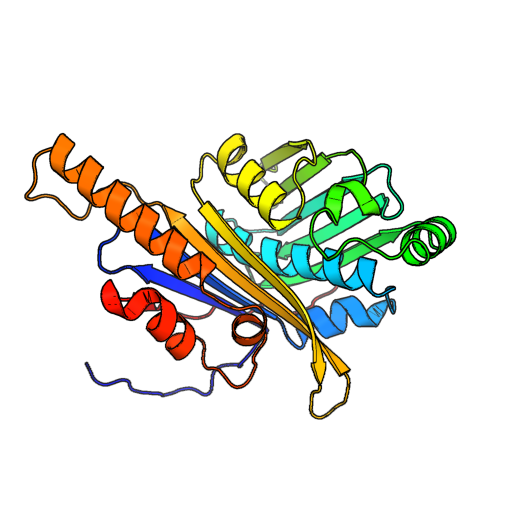1.00 68.00 205 ARG A O 1
ATOM 1568 N N . MET A 1 206 ? 21.710 4.097 -27.424 1.00 74.44 206 MET A N 1
ATOM 1569 C CA . MET A 1 206 ? 21.769 5.557 -27.275 1.00 74.44 206 MET A CA 1
ATOM 1570 C C . MET A 1 206 ? 22.951 5.998 -26.411 1.00 74.44 206 MET A C 1
ATOM 1572 O O . MET A 1 206 ? 23.418 5.227 -25.560 1.00 74.44 206 MET A O 1
ATOM 1576 N N . SER A 1 207 ? 23.396 7.246 -26.607 1.00 77.56 207 SER A N 1
ATOM 1577 C CA . SER A 1 207 ? 24.341 7.910 -25.700 1.00 77.56 207 SER A CA 1
ATOM 1578 C C . SER A 1 207 ? 23.753 8.020 -24.285 1.00 77.56 207 SER A C 1
ATOM 1580 O O . SER A 1 207 ? 22.542 7.886 -24.101 1.00 77.56 207 SER A O 1
ATOM 1582 N N . GLY A 1 208 ? 24.606 8.227 -23.274 1.00 77.19 208 GLY A N 1
ATOM 1583 C CA . GLY A 1 208 ? 24.181 8.272 -21.867 1.00 77.19 208 GLY A CA 1
ATOM 1584 C C . GLY A 1 208 ? 23.086 9.309 -21.600 1.00 77.19 208 GLY A C 1
ATOM 1585 O O . GLY A 1 208 ? 22.044 8.967 -21.056 1.00 77.19 208 GLY A O 1
ATOM 1586 N N . GLU A 1 209 ? 23.271 10.533 -22.091 1.00 81.19 209 GLU A N 1
ATOM 1587 C CA . GLU A 1 209 ? 22.335 11.646 -21.882 1.00 81.19 209 GLU A CA 1
ATOM 1588 C C . GLU A 1 209 ? 20.987 11.435 -22.595 1.00 81.19 209 GLU A C 1
ATOM 1590 O O . GLU A 1 209 ? 19.927 11.587 -21.994 1.00 81.19 209 GLU A O 1
ATOM 1595 N N . GLN A 1 210 ? 21.002 10.997 -23.861 1.00 81.94 210 GLN A N 1
ATOM 1596 C CA . GLN A 1 210 ? 19.769 10.697 -24.607 1.00 81.94 210 GLN A CA 1
ATOM 1597 C C . GLN A 1 210 ? 18.983 9.551 -23.967 1.00 81.94 210 GLN A C 1
ATOM 1599 O O . GLN A 1 210 ? 17.755 9.560 -23.941 1.00 81.94 210 GLN A O 1
ATOM 1604 N N . ARG A 1 211 ? 19.698 8.561 -23.427 1.00 82.56 211 ARG A N 1
ATOM 1605 C CA . ARG A 1 211 ? 19.104 7.441 -22.703 1.00 82.56 211 ARG A CA 1
ATOM 1606 C C . ARG A 1 211 ? 18.405 7.878 -21.424 1.00 82.56 211 ARG A C 1
ATOM 1608 O O . ARG A 1 211 ? 17.346 7.337 -21.115 1.00 82.56 211 ARG A O 1
ATOM 1615 N N . GLU A 1 212 ? 19.008 8.789 -20.675 1.00 83.06 212 GLU A N 1
ATOM 1616 C CA . GLU A 1 212 ? 18.423 9.302 -19.438 1.00 83.06 212 GLU A CA 1
ATOM 1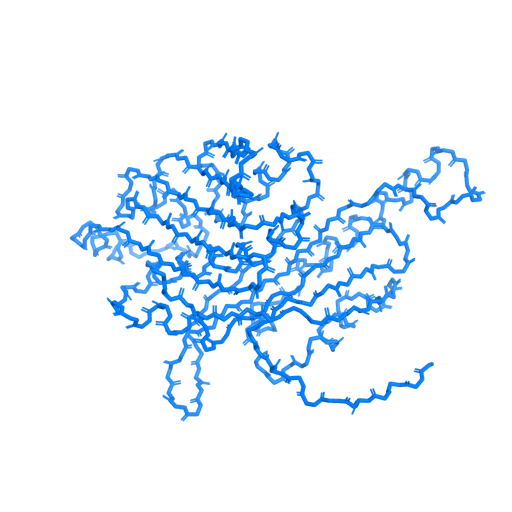617 C C . GLU A 1 212 ? 17.147 10.090 -19.730 1.00 83.06 212 GLU A C 1
ATOM 1619 O O . GLU A 1 212 ? 16.111 9.778 -19.150 1.00 83.06 212 GLU A O 1
ATOM 1624 N N . LEU A 1 213 ? 17.181 11.007 -20.700 1.00 86.62 213 LEU A N 1
ATOM 1625 C CA . LEU A 1 213 ? 16.012 11.803 -21.093 1.00 86.62 213 LEU A CA 1
ATOM 1626 C C . LEU A 1 213 ? 14.826 10.932 -21.533 1.00 86.62 213 LEU A C 1
ATOM 1628 O O . LEU A 1 213 ? 13.725 11.078 -21.008 1.00 86.62 213 LEU A O 1
ATOM 1632 N N . GLU A 1 214 ? 15.060 9.969 -22.427 1.00 87.56 214 GLU A N 1
ATOM 1633 C CA . GLU A 1 214 ? 14.011 9.051 -22.891 1.00 87.56 214 GLU A CA 1
ATOM 1634 C C . GLU A 1 214 ? 13.438 8.205 -21.740 1.00 87.56 214 GLU A C 1
ATOM 1636 O O . GLU A 1 214 ? 12.234 7.948 -21.663 1.00 87.56 214 GLU A O 1
ATOM 1641 N N . SER A 1 215 ? 14.301 7.773 -20.813 1.00 87.81 215 SER A N 1
ATOM 1642 C CA . SER A 1 215 ? 13.882 7.019 -19.632 1.00 87.81 215 SER A CA 1
ATOM 1643 C C . SER A 1 215 ? 13.024 7.866 -18.689 1.00 87.81 215 SER A C 1
ATOM 1645 O O . SER A 1 215 ? 12.056 7.350 -18.132 1.00 87.81 215 SER A O 1
ATOM 1647 N N . GLU A 1 216 ? 13.342 9.147 -18.500 1.00 90.81 216 GLU A N 1
ATOM 1648 C CA . GLU A 1 216 ? 12.511 10.059 -17.705 1.00 90.81 216 GLU A CA 1
ATOM 1649 C C . GLU A 1 216 ? 11.150 10.312 -18.364 1.00 90.81 216 GLU A C 1
ATOM 1651 O O . GLU A 1 216 ? 10.119 10.301 -17.687 1.00 90.81 216 GLU A O 1
ATOM 1656 N N . ASP A 1 217 ? 11.117 10.466 -19.687 1.00 91.50 217 ASP A N 1
ATOM 1657 C CA . ASP A 1 217 ? 9.877 10.672 -20.438 1.00 91.50 217 ASP A CA 1
ATOM 1658 C C . ASP A 1 217 ? 8.958 9.451 -20.366 1.00 91.50 217 ASP A C 1
ATOM 1660 O O . ASP A 1 217 ? 7.764 9.577 -20.063 1.00 91.50 217 ASP A O 1
ATOM 1664 N N . CYS A 1 218 ? 9.519 8.255 -20.549 1.00 92.00 218 CYS A N 1
ATOM 1665 C CA . CYS A 1 218 ? 8.791 7.003 -20.376 1.00 92.00 218 CYS A CA 1
ATOM 1666 C C . CYS A 1 218 ? 8.290 6.825 -18.935 1.00 92.00 218 CYS A C 1
ATOM 1668 O O . CYS A 1 218 ? 7.159 6.381 -18.727 1.00 92.00 218 CYS A O 1
ATOM 1670 N N . TRP A 1 219 ? 9.091 7.202 -17.933 1.00 94.31 219 TRP A N 1
ATOM 1671 C CA . TRP A 1 219 ? 8.700 7.119 -16.525 1.00 94.31 219 TRP A CA 1
ATOM 1672 C C . TRP A 1 219 ? 7.526 8.049 -16.216 1.00 94.31 219 TRP A C 1
ATOM 1674 O O . TRP A 1 219 ? 6.512 7.620 -15.663 1.00 94.31 219 TRP A O 1
ATOM 1684 N N . ARG A 1 220 ? 7.619 9.310 -16.643 1.00 94.25 220 ARG A N 1
ATOM 1685 C CA . ARG A 1 220 ? 6.563 10.313 -16.472 1.00 94.25 220 ARG A CA 1
ATOM 1686 C C . ARG A 1 220 ? 5.250 9.875 -17.121 1.00 94.25 220 ARG A C 1
ATOM 1688 O O . ARG A 1 220 ? 4.193 10.006 -16.506 1.00 94.25 220 ARG A O 1
ATOM 1695 N N . ARG A 1 221 ? 5.306 9.312 -18.329 1.00 94.62 221 ARG A N 1
ATOM 1696 C CA . ARG A 1 221 ? 4.131 8.761 -19.019 1.00 94.62 221 ARG A CA 1
ATOM 1697 C C . ARG A 1 221 ? 3.512 7.588 -18.256 1.00 94.62 221 ARG A C 1
ATOM 1699 O O . ARG A 1 221 ? 2.300 7.577 -18.048 1.00 94.62 221 ARG A O 1
ATOM 1706 N N . ALA A 1 222 ? 4.329 6.673 -17.733 1.00 95.38 222 ALA A N 1
ATOM 1707 C CA . ALA A 1 222 ? 3.847 5.571 -16.902 1.00 95.38 222 ALA A CA 1
ATOM 1708 C C . ALA A 1 222 ? 3.135 6.061 -15.622 1.00 95.38 222 ALA A C 1
ATOM 1710 O O . ALA A 1 222 ? 2.105 5.502 -15.240 1.00 95.38 222 ALA A O 1
ATOM 1711 N N . ILE A 1 223 ? 3.624 7.137 -14.989 1.00 95.62 223 ILE A N 1
ATOM 1712 C CA . ILE A 1 223 ? 2.954 7.774 -13.840 1.00 95.62 223 ILE A CA 1
ATOM 1713 C C . ILE A 1 223 ? 1.599 8.372 -14.243 1.00 95.62 223 ILE A C 1
ATOM 1715 O O . ILE A 1 223 ? 0.618 8.209 -13.516 1.00 95.62 223 ILE A O 1
ATOM 1719 N N . ILE A 1 224 ? 1.515 9.040 -15.397 1.00 95.81 224 ILE A N 1
ATOM 1720 C CA . ILE A 1 224 ? 0.249 9.594 -15.905 1.00 95.81 224 ILE A CA 1
ATOM 1721 C C . ILE A 1 224 ? -0.776 8.471 -16.117 1.00 95.81 224 ILE A C 1
ATOM 1723 O O . ILE A 1 224 ? -1.920 8.582 -15.668 1.00 95.81 224 ILE A O 1
ATOM 1727 N N . PHE A 1 225 ? -0.361 7.357 -16.726 1.00 95.50 225 PHE A N 1
ATOM 1728 C CA . PHE A 1 225 ? -1.221 6.187 -16.906 1.00 95.50 225 PHE A CA 1
ATOM 1729 C C . PHE A 1 225 ? -1.672 5.593 -15.572 1.00 95.50 225 PHE A C 1
ATOM 1731 O O . PHE A 1 225 ? -2.870 5.375 -15.388 1.00 95.50 225 PHE A O 1
ATOM 1738 N N . LEU A 1 226 ? -0.762 5.425 -14.606 1.00 96.06 226 LEU A N 1
ATOM 1739 C CA . LEU A 1 226 ? -1.099 5.010 -13.241 1.00 96.06 226 LEU A CA 1
ATOM 1740 C C . LEU A 1 226 ? -2.157 5.931 -12.607 1.00 96.06 226 LEU A C 1
ATOM 1742 O O . LEU A 1 226 ? -3.122 5.448 -12.014 1.00 96.06 226 LEU A O 1
ATOM 1746 N N . GLY A 1 227 ? -2.006 7.250 -12.762 1.00 94.81 227 GLY A N 1
ATOM 1747 C CA . GLY A 1 227 ? -2.943 8.248 -12.244 1.00 94.81 227 GLY A CA 1
ATOM 1748 C C . GLY A 1 227 ? -4.352 8.133 -12.834 1.00 94.81 227 GLY A C 1
ATOM 1749 O O . GLY A 1 227 ? -5.331 8.337 -12.112 1.00 94.81 227 GLY A O 1
ATOM 1750 N N . SER A 1 228 ? -4.456 7.735 -14.107 1.00 95.94 228 SER A N 1
ATOM 1751 C CA . SER A 1 228 ? -5.722 7.546 -14.836 1.00 95.94 228 SER A CA 1
ATOM 1752 C C . SER A 1 228 ? -6.521 6.297 -14.434 1.00 95.94 228 SER A C 1
ATOM 1754 O O . SER A 1 228 ? -7.661 6.121 -14.876 1.00 95.94 228 SER A O 1
ATOM 1756 N N . CYS A 1 229 ? -5.925 5.400 -13.645 1.00 96.44 229 CYS A N 1
ATOM 1757 C CA . CYS A 1 229 ? -6.626 4.250 -13.088 1.00 96.44 229 CYS A CA 1
ATOM 1758 C C . CYS A 1 229 ? -7.669 4.741 -12.081 1.00 96.44 229 CYS A C 1
ATOM 1760 O O . CYS A 1 229 ? -7.353 5.567 -11.229 1.00 96.44 229 CYS A O 1
ATOM 1762 N N . THR A 1 230 ? -8.909 4.279 -12.176 1.00 96.19 230 THR A N 1
ATOM 1763 C CA . THR A 1 230 ? -9.993 4.704 -11.276 1.00 96.19 230 THR A CA 1
ATOM 1764 C C . THR A 1 230 ? -10.097 3.794 -10.051 1.00 96.19 230 THR A C 1
ATOM 1766 O O . THR A 1 230 ? -9.570 2.680 -10.040 1.00 96.19 230 THR A O 1
ATOM 1769 N N . ASN A 1 231 ? -10.763 4.264 -8.993 1.00 95.00 231 ASN A N 1
ATOM 1770 C CA . ASN A 1 231 ? -10.972 3.439 -7.800 1.00 95.00 231 ASN A CA 1
ATOM 1771 C C . ASN A 1 231 ? -11.915 2.272 -8.110 1.00 95.00 231 ASN A C 1
ATOM 1773 O O . ASN A 1 231 ? -11.720 1.171 -7.603 1.00 95.00 231 ASN A O 1
ATOM 1777 N N . GLU A 1 232 ? -12.896 2.505 -8.978 1.00 94.12 232 GLU A N 1
ATOM 1778 C CA . GLU A 1 232 ? -13.850 1.517 -9.462 1.00 94.12 232 GLU A CA 1
ATOM 1779 C C . GLU A 1 232 ? -13.119 0.357 -10.143 1.00 94.12 232 GLU A C 1
ATOM 1781 O O . GLU A 1 232 ? -13.312 -0.787 -9.757 1.00 94.12 232 GLU A O 1
ATOM 1786 N N . GLU A 1 233 ? -12.191 0.635 -11.062 1.00 94.88 233 GLU A N 1
ATOM 1787 C CA . GLU A 1 233 ? -11.411 -0.408 -11.748 1.00 94.88 233 GLU A CA 1
ATOM 1788 C C . GLU A 1 233 ? -10.465 -1.186 -10.824 1.00 94.88 233 GLU A C 1
ATOM 1790 O O . GLU A 1 233 ? -10.238 -2.388 -11.016 1.00 94.88 233 GLU A O 1
ATOM 1795 N N . LEU A 1 234 ? -9.885 -0.512 -9.824 1.00 94.81 234 LEU A N 1
ATOM 1796 C CA . LEU A 1 234 ? -9.043 -1.175 -8.824 1.00 94.81 234 LEU A CA 1
ATOM 1797 C C . LEU A 1 234 ? -9.850 -2.166 -7.986 1.00 94.81 234 LEU A C 1
ATOM 1799 O O . LEU A 1 234 ? -9.330 -3.227 -7.636 1.00 94.81 234 LEU A O 1
ATOM 1803 N N . LEU A 1 235 ? -11.100 -1.818 -7.682 1.00 94.38 235 LEU A N 1
ATOM 1804 C CA . LEU A 1 235 ? -11.986 -2.577 -6.804 1.00 94.38 235 LEU A CA 1
ATOM 1805 C C . LEU A 1 235 ? -12.894 -3.569 -7.546 1.00 94.38 235 LEU A C 1
ATOM 1807 O O . LEU A 1 235 ? -13.470 -4.439 -6.895 1.00 94.38 235 LEU A O 1
ATOM 1811 N N . ASP A 1 236 ? -13.009 -3.476 -8.869 1.00 91.94 236 ASP A N 1
ATOM 1812 C CA . ASP A 1 236 ? -13.863 -4.333 -9.695 1.00 91.94 236 ASP A CA 1
ATOM 1813 C C . ASP A 1 236 ? -13.381 -5.800 -9.689 1.00 91.94 236 ASP A C 1
ATOM 1815 O O . ASP A 1 236 ? -12.248 -6.104 -10.079 1.00 91.94 236 ASP A O 1
ATOM 1819 N N . SER A 1 237 ? -14.243 -6.709 -9.213 1.00 88.44 237 SER A N 1
ATOM 1820 C CA . SER A 1 237 ? -14.004 -8.161 -9.184 1.00 88.44 237 SER A CA 1
ATOM 1821 C C . SER A 1 237 ? -14.091 -8.820 -10.554 1.00 88.44 237 SER A C 1
ATOM 1823 O O . SER A 1 237 ? -13.460 -9.852 -10.776 1.00 88.44 237 SER A O 1
ATOM 1825 N N . ASP A 1 238 ? -14.879 -8.243 -11.455 1.00 89.25 238 ASP A N 1
ATOM 1826 C CA . ASP A 1 238 ? -15.192 -8.813 -12.761 1.00 89.25 238 ASP A CA 1
ATOM 1827 C C . ASP A 1 238 ? -14.172 -8.347 -13.814 1.00 89.25 238 ASP A C 1
ATOM 1829 O O . ASP A 1 238 ? -13.931 -9.022 -14.820 1.00 89.25 238 ASP A O 1
ATOM 1833 N N . LEU A 1 239 ? -13.495 -7.222 -13.562 1.00 91.25 239 LEU A N 1
ATOM 1834 C CA . LEU A 1 239 ? -12.406 -6.741 -14.402 1.00 91.25 239 LEU A CA 1
ATOM 1835 C C . LEU A 1 239 ? -11.148 -7.589 -14.215 1.00 91.25 239 LEU A C 1
ATOM 1837 O O . LEU A 1 239 ? -10.401 -7.403 -13.258 1.00 91.25 239 LEU A O 1
ATOM 1841 N N . HIS A 1 240 ? -10.826 -8.458 -15.169 1.00 91.56 240 HIS A N 1
ATOM 1842 C CA . HIS A 1 240 ? -9.608 -9.272 -15.108 1.00 91.56 240 HIS A CA 1
ATOM 1843 C C . HIS A 1 240 ? -8.322 -8.410 -14.981 1.00 91.56 240 HIS A C 1
ATOM 1845 O O . HIS A 1 240 ? -8.170 -7.431 -15.719 1.00 91.56 240 HIS A O 1
ATOM 1851 N N . PRO A 1 241 ? -7.339 -8.772 -14.126 1.00 91.88 241 PRO A N 1
ATOM 1852 C CA . PRO A 1 241 ? -6.119 -7.980 -13.911 1.00 91.88 241 PRO A CA 1
ATOM 1853 C C . PRO A 1 241 ? -5.352 -7.664 -15.196 1.00 91.88 241 PRO A C 1
ATOM 1855 O O . PRO A 1 241 ? -4.873 -6.548 -15.378 1.00 91.88 241 PRO A O 1
ATOM 1858 N N . HIS A 1 242 ? -5.251 -8.626 -16.117 1.00 92.19 242 HIS A N 1
ATOM 1859 C CA . HIS A 1 242 ? -4.566 -8.403 -17.394 1.00 92.19 242 HIS A CA 1
ATOM 1860 C C . HIS A 1 242 ? -5.274 -7.361 -18.269 1.00 92.19 242 HIS A C 1
ATOM 1862 O O . HIS A 1 242 ? -4.595 -6.619 -18.969 1.00 92.19 242 HIS A O 1
ATOM 1868 N N . LEU A 1 243 ? -6.610 -7.274 -18.213 1.00 93.56 243 LEU A N 1
ATOM 1869 C CA . LEU A 1 243 ? -7.364 -6.266 -18.962 1.00 93.56 243 LEU A CA 1
ATOM 1870 C C . LEU A 1 243 ? -7.114 -4.872 -18.393 1.00 93.56 243 LEU A C 1
ATOM 1872 O O . LEU A 1 243 ? -6.877 -3.947 -19.162 1.00 93.56 243 LEU A O 1
ATOM 1876 N N . LEU A 1 244 ? -7.081 -4.737 -17.063 1.00 94.38 244 LEU A N 1
ATOM 1877 C CA . LEU A 1 244 ? -6.716 -3.479 -16.413 1.00 94.38 244 LEU A CA 1
ATOM 1878 C C . LEU A 1 244 ? -5.294 -3.045 -16.797 1.00 94.38 244 LEU A C 1
ATOM 1880 O O . LEU A 1 244 ? -5.082 -1.911 -17.218 1.00 94.38 244 LEU A O 1
ATOM 1884 N N . LEU A 1 245 ? -4.318 -3.954 -16.706 1.00 95.12 245 LEU A N 1
ATOM 1885 C CA . LEU A 1 245 ? -2.930 -3.654 -17.068 1.00 95.12 245 LEU A CA 1
ATOM 1886 C C . LEU A 1 245 ? -2.777 -3.312 -18.555 1.00 95.12 245 LEU A C 1
ATOM 1888 O O . LEU A 1 245 ? -2.030 -2.398 -18.891 1.00 95.12 245 LEU A O 1
ATOM 1892 N N . TYR A 1 246 ? -3.506 -3.994 -19.438 1.00 94.06 246 TYR A N 1
ATOM 1893 C CA . TYR A 1 246 ? -3.535 -3.673 -20.863 1.00 94.06 246 TYR A CA 1
ATOM 1894 C C . TYR A 1 246 ? -4.172 -2.300 -21.123 1.00 94.06 246 TYR A C 1
ATOM 1896 O O . TYR A 1 246 ? -3.612 -1.486 -21.852 1.00 94.06 246 TYR A O 1
ATOM 1904 N N . ARG A 1 247 ? -5.304 -1.992 -20.478 1.00 95.44 247 ARG A N 1
ATOM 1905 C CA . ARG A 1 247 ? -5.973 -0.684 -20.567 1.00 95.44 247 ARG A CA 1
ATOM 1906 C C . ARG A 1 247 ? -5.045 0.455 -20.143 1.00 95.44 247 ARG A C 1
ATOM 1908 O O . ARG A 1 247 ? -5.086 1.513 -20.756 1.00 95.44 247 ARG A O 1
ATOM 1915 N N . LEU A 1 248 ? -4.220 0.244 -19.118 1.00 94.69 248 LEU A N 1
ATOM 1916 C CA . LEU A 1 248 ? -3.310 1.268 -18.598 1.00 94.69 248 LEU A CA 1
ATOM 1917 C C . LEU A 1 248 ? -1.999 1.382 -19.384 1.00 94.69 248 LEU A C 1
ATOM 1919 O O . LEU A 1 248 ? -1.512 2.488 -19.567 1.00 94.69 248 LEU A O 1
ATOM 1923 N N . PHE A 1 249 ? -1.419 0.266 -19.830 1.00 94.88 249 PHE A N 1
ATOM 1924 C CA . PHE A 1 249 ? -0.033 0.225 -20.319 1.00 94.88 249 PHE A CA 1
ATOM 1925 C C . PHE A 1 249 ? 0.121 -0.408 -21.712 1.00 94.88 249 PHE A C 1
ATOM 1927 O O . PHE A 1 249 ? 1.219 -0.822 -22.083 1.00 94.88 249 PHE A O 1
ATOM 1934 N N . SER A 1 250 ? -0.957 -0.514 -22.495 1.00 89.38 250 SER A N 1
ATOM 1935 C CA . SER A 1 250 ? -0.912 -1.100 -23.848 1.00 89.38 250 SER A CA 1
ATOM 1936 C C . SER A 1 250 ? 0.048 -0.377 -24.791 1.00 89.38 250 SER A C 1
ATOM 1938 O O . SER A 1 250 ? 0.675 -1.042 -25.611 1.00 89.38 250 SER A O 1
ATOM 1940 N N . GLU A 1 251 ? 0.202 0.942 -24.652 1.00 87.69 251 GLU A N 1
ATOM 1941 C CA . GLU A 1 251 ? 1.113 1.745 -25.477 1.00 87.69 251 GLU A CA 1
ATOM 1942 C C . GLU A 1 251 ? 2.583 1.322 -25.313 1.00 87.69 251 GLU A C 1
ATOM 1944 O O . GLU A 1 251 ? 3.312 1.228 -26.295 1.00 87.69 251 GLU A O 1
ATOM 1949 N N . ASP A 1 252 ? 3.007 1.005 -24.085 1.00 84.56 252 ASP A N 1
ATOM 1950 C CA . ASP A 1 252 ? 4.379 0.576 -23.776 1.00 84.56 252 ASP A CA 1
ATOM 1951 C C . ASP A 1 252 ? 4.598 -0.934 -23.875 1.00 84.56 252 ASP A C 1
ATOM 1953 O O . ASP A 1 252 ? 5.740 -1.397 -23.867 1.00 84.56 252 ASP A O 1
ATOM 1957 N N . GLY A 1 253 ? 3.514 -1.708 -23.925 1.00 89.06 253 GLY A N 1
ATOM 1958 C CA . GLY A 1 253 ? 3.539 -3.153 -23.750 1.00 89.06 253 GLY A CA 1
ATOM 1959 C C . GLY A 1 253 ? 3.759 -3.561 -22.290 1.00 89.06 253 GLY A C 1
ATOM 1960 O O . GLY A 1 253 ? 4.572 -2.991 -21.557 1.00 89.06 253 GLY A O 1
ATOM 1961 N N . VAL A 1 254 ? 3.044 -4.603 -21.861 1.00 93.62 254 VAL A N 1
ATOM 1962 C CA . VAL A 1 254 ? 3.116 -5.123 -20.493 1.00 93.62 254 VAL A CA 1
ATOM 1963 C C . VAL A 1 254 ? 3.377 -6.622 -20.484 1.00 93.62 254 VAL A C 1
ATOM 1965 O O . VAL A 1 254 ? 2.669 -7.408 -21.114 1.00 93.62 254 VAL A O 1
ATOM 1968 N N . ARG A 1 255 ? 4.383 -7.025 -19.709 1.00 93.56 255 ARG A N 1
ATOM 1969 C CA . ARG A 1 255 ? 4.665 -8.421 -19.387 1.00 93.56 255 ARG A CA 1
ATOM 1970 C C . ARG A 1 255 ? 4.144 -8.743 -18.004 1.00 93.56 255 ARG A C 1
ATOM 1972 O O . ARG A 1 255 ? 4.550 -8.112 -17.033 1.00 93.56 255 ARG A O 1
ATOM 1979 N N . VAL A 1 256 ? 3.288 -9.749 -17.905 1.00 93.75 256 VAL A N 1
ATOM 1980 C CA . VAL A 1 256 ? 2.736 -10.238 -16.636 1.00 93.75 256 VAL A CA 1
ATOM 1981 C C . VAL A 1 256 ? 3.484 -11.488 -16.169 1.00 93.75 256 VAL A C 1
ATOM 1983 O O . VAL A 1 256 ? 3.953 -12.282 -16.982 1.00 93.75 256 VAL A O 1
ATOM 1986 N N . PHE A 1 257 ? 3.626 -11.645 -14.855 1.00 92.69 257 PHE A N 1
ATOM 1987 C CA . PHE A 1 257 ? 4.259 -12.807 -14.217 1.00 92.69 257 PHE A CA 1
ATOM 1988 C C . PHE A 1 257 ? 3.225 -13.642 -13.446 1.00 92.69 257 PHE A C 1
ATOM 1990 O O . PHE A 1 257 ? 2.042 -13.336 -13.460 1.00 92.69 257 PHE A O 1
ATOM 1997 N N . ASN A 1 258 ? 3.651 -14.688 -12.738 1.00 89.88 258 ASN A N 1
ATOM 1998 C CA . ASN A 1 258 ? 2.730 -15.485 -11.924 1.00 89.88 258 ASN A CA 1
ATOM 1999 C C . ASN A 1 258 ? 2.194 -14.697 -10.720 1.00 89.88 258 ASN A C 1
ATOM 2001 O O . ASN A 1 258 ? 2.926 -13.908 -10.104 1.00 89.88 258 ASN A O 1
ATOM 2005 N N . PHE A 1 259 ? 0.941 -14.982 -10.361 1.00 91.00 259 PHE A N 1
ATOM 2006 C CA . PHE A 1 259 ? 0.318 -14.508 -9.130 1.00 91.00 259 PHE A CA 1
ATOM 2007 C C . PHE A 1 259 ? 1.034 -15.053 -7.890 1.00 91.00 259 PHE A C 1
ATOM 2009 O O . PHE A 1 259 ? 1.491 -16.198 -7.862 1.00 91.00 259 PHE A O 1
ATOM 2016 N N . SER A 1 260 ? 1.064 -14.240 -6.840 1.00 91.38 260 SER A N 1
ATOM 2017 C CA . SER A 1 260 ? 1.312 -14.681 -5.468 1.00 91.38 260 SER A CA 1
ATOM 2018 C C . SER A 1 260 ? 0.011 -14.558 -4.683 1.00 91.38 260 SER A C 1
ATOM 2020 O O . SER A 1 260 ? -0.612 -13.502 -4.735 1.00 91.38 260 SER A O 1
ATOM 2022 N N . SER A 1 261 ? -0.399 -15.604 -3.967 1.00 93.56 261 SER A N 1
ATOM 2023 C CA . SER A 1 261 ? -1.609 -15.556 -3.135 1.00 93.56 261 SER A CA 1
ATOM 2024 C C . SER A 1 261 ? -1.385 -14.692 -1.894 1.00 93.56 261 SER A C 1
ATOM 2026 O O . SER A 1 261 ? -0.288 -14.664 -1.337 1.00 93.56 261 SER A O 1
ATOM 2028 N N . LEU A 1 262 ? -2.435 -13.998 -1.473 1.00 94.31 262 LEU A N 1
ATOM 2029 C CA . LEU A 1 262 ? -2.577 -13.394 -0.157 1.00 94.31 262 LEU A CA 1
ATOM 2030 C C . LEU A 1 262 ? -3.714 -14.120 0.562 1.00 94.31 262 LEU A C 1
ATOM 2032 O O . LEU A 1 262 ? -4.670 -14.550 -0.068 1.00 94.31 262 LEU A O 1
ATOM 2036 N N . PHE A 1 263 ? -3.617 -14.306 1.872 1.00 95.38 263 PHE A N 1
ATOM 2037 C CA . PHE A 1 263 ? -4.701 -14.927 2.631 1.00 95.38 263 PHE A CA 1
ATOM 2038 C C . PHE A 1 263 ? -4.675 -14.502 4.091 1.00 95.38 263 PHE A C 1
ATOM 2040 O O . PHE A 1 263 ? -3.621 -14.253 4.672 1.00 95.38 263 PHE A O 1
ATOM 2047 N N . MET A 1 264 ? -5.843 -14.453 4.724 1.00 91.75 264 MET A N 1
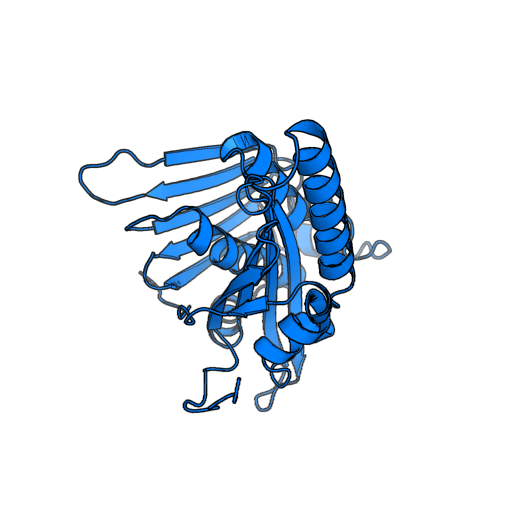ATOM 2048 C CA . MET A 1 264 ? -5.941 -14.167 6.154 1.00 91.75 264 MET A CA 1
ATOM 2049 C C . MET A 1 264 ? -5.420 -15.353 6.978 1.00 91.75 264 MET A C 1
ATOM 2051 O O . MET A 1 264 ? -5.827 -16.495 6.761 1.00 91.75 264 MET A O 1
ATOM 2055 N N . LYS A 1 265 ? -4.543 -15.086 7.953 1.00 91.06 265 LYS A N 1
ATOM 2056 C CA . LYS A 1 265 ? -4.139 -16.072 8.965 1.00 91.06 265 LYS A CA 1
ATOM 2057 C C . LYS A 1 265 ? -3.782 -15.380 10.276 1.00 91.06 265 LYS A C 1
ATOM 2059 O O . LYS A 1 265 ? -2.837 -14.594 10.342 1.00 91.06 265 LYS A O 1
ATOM 2064 N N . CYS A 1 266 ? -4.500 -15.723 11.340 1.00 74.69 266 CYS A N 1
ATOM 2065 C CA . CYS A 1 266 ? -4.093 -15.378 12.697 1.00 74.69 266 CYS A CA 1
ATOM 2066 C C . CYS A 1 266 ? -2.954 -16.312 13.144 1.00 74.69 266 CYS A C 1
ATOM 2068 O O . CYS A 1 266 ? -2.987 -17.512 12.871 1.00 74.69 266 CYS A O 1
ATOM 2070 N N . ARG A 1 267 ? -1.941 -15.744 13.799 1.00 57.03 267 ARG A N 1
ATOM 2071 C CA . ARG A 1 267 ? -0.871 -16.462 14.502 1.00 57.03 267 ARG A CA 1
ATOM 2072 C C . ARG A 1 267 ? -1.014 -16.183 15.984 1.00 57.03 267 ARG A C 1
ATOM 2074 O O . ARG A 1 267 ? -1.299 -14.997 16.285 1.00 57.03 267 ARG A O 1
#

Secondary structure (DSSP, 8-state):
------S---SSSEEEEEEETTSSEEEEEEEESHHHHHHHHTTT--HHHHHHHHHHHHHHHHHHTTS--SSEEEEEEEESSSEEEEEEEEETT-EEEEEEEE-HHHHHHHHHS----STTHIIIII-SEEEEEEEE--TTSPPEEEEEE--SSSHHHHHHHHHHHTS---EEEEEEEEEEEETTEEEEEEEEEEEEE--S-S-TTS-HHHHHHHHHHHHHHHHHHHHT--HHHHH-SSS-HHHHHHHHHTTT-EEEEEEEE-EE---

Radius of gyration: 18.81 Å; chains: 1; bounding box: 48×41×50 Å

Foldseek 3Di:
DDDPPPDDDQLAQWKWWKAFPLRFKTKIKHKHFPFLQCQCVVVVDDPLQSFQLLQVQQLQRRVLVVPDAAFKKKKWWAAPFQWGIKIWIAHNQQAIHIDTDGHPVRVVVLVVPDDDPLFQSCCSGRNKTKIKIWGDRDPPDDIDIDIDISDHRGPQVSSCCCCCPVVVWRKHKDKGWDFDQDPVGTTIMIIMMMITGDDLPNPVVDDPVVSVVVSVVVVVLLVVLVVPDDNCQRRDSVNRPVNSCCSRRVVRDMDIDDMRGHHYDDD

pLDDT: mean 87.93, std 13.55, range [29.66, 97.75]